Protein AF-A0A3D4GRP4-F1 (afdb_monomer_lite)

pLDDT: mean 86.53, std 13.07, range [34.31, 98.5]

Radius of gyration: 24.89 Å; chains: 1; bounding box: 61×33×70 Å

Foldseek 3Di:
DDFDADPQRAGQDADDDPDNVVVVVVVPPPDQQVVDPVSQVPFDWTADFAARDIDTHHGHDDDPDDDDDDDDDPLRVVPDLVLLLVLLLVPLCVQCVVPPDLVCLLPDRWDDPVSLVVSVVSCVVVVNDDDPVSSVVCVLVSRLSNSLNSLCNPPRDVSSVSSNLVSDPVNVVVVVCVVVVVVVVVSRVVCVVVVHRYDDDPVPDDD

Secondary structure (DSSP, 8-state):
----B-TTS-B-PPPPPSSHHHHHHHHHS---TTSSTTTTTTSPEEE-TTT--EEESSS----SS--PPP---HHHHHS-HHHHHHHHHHHHHHHTTT-SSHHHHHHH----HHHHHHHHHHHHHTT----HHHHHHTHHHHHHHHHHHHHHHHH-HHHHHHHHHHH-HHHHHHHTTHHHHHHHHHHHHHHHHTT-SSPPPTT----

Structure (mmCIF, N/CA/C/O backbone):
data_AF-A0A3D4GRP4-F1
#
_entry.id   AF-A0A3D4GRP4-F1
#
loop_
_atom_site.group_PDB
_atom_site.id
_atom_site.type_symbol
_atom_site.label_atom_id
_atom_site.label_alt_id
_atom_site.label_comp_id
_atom_site.label_asym_id
_atom_site.label_entity_id
_atom_site.label_seq_id
_atom_site.pdbx_PDB_ins_code
_atom_site.Cartn_x
_atom_site.Cartn_y
_atom_site.Cartn_z
_atom_site.occupancy
_atom_site.B_iso_or_equiv
_atom_site.auth_seq_id
_atom_site.auth_comp_id
_atom_site.auth_asym_id
_atom_site.auth_atom_id
_atom_site.pdbx_PDB_model_num
ATOM 1 N N . MET A 1 1 ? 39.021 -9.151 -14.295 1.00 66.69 1 MET A N 1
ATOM 2 C CA . MET A 1 1 ? 37.747 -8.884 -13.584 1.00 66.69 1 MET A CA 1
ATOM 3 C C . MET A 1 1 ? 36.592 -9.148 -14.536 1.00 66.69 1 MET A C 1
ATOM 5 O O . MET A 1 1 ? 36.661 -8.682 -15.667 1.00 66.69 1 MET A O 1
ATOM 9 N N . ALA A 1 2 ? 35.577 -9.905 -14.115 1.00 80.00 2 ALA A N 1
ATOM 10 C CA . ALA A 1 2 ? 34.388 -10.161 -14.931 1.00 80.00 2 ALA A CA 1
ATOM 11 C C . ALA A 1 2 ? 33.496 -8.909 -15.001 1.00 80.00 2 ALA A C 1
ATOM 13 O O . ALA A 1 2 ? 33.380 -8.180 -14.013 1.00 80.00 2 ALA A O 1
ATOM 14 N N . ARG A 1 3 ? 32.887 -8.663 -16.166 1.00 83.50 3 ARG A N 1
ATOM 15 C CA . ARG A 1 3 ? 31.944 -7.562 -16.403 1.00 83.50 3 ARG A CA 1
ATOM 16 C C . ARG A 1 3 ? 30.567 -8.118 -16.748 1.00 83.50 3 ARG A C 1
ATOM 18 O O . ARG A 1 3 ? 30.473 -9.129 -17.438 1.00 83.50 3 ARG A O 1
ATOM 25 N N . TYR A 1 4 ? 29.516 -7.448 -16.281 1.00 86.75 4 TYR A N 1
ATOM 26 C CA . TYR A 1 4 ? 28.131 -7.867 -16.508 1.00 86.75 4 TYR A CA 1
ATOM 27 C C . TYR A 1 4 ? 27.489 -7.085 -17.654 1.00 86.75 4 TYR A C 1
ATOM 29 O O . TYR A 1 4 ? 27.478 -5.847 -17.651 1.00 86.75 4 TYR A O 1
ATOM 37 N N . PHE A 1 5 ? 26.905 -7.822 -18.597 1.00 88.06 5 PHE A N 1
ATOM 38 C CA . PHE A 1 5 ? 26.256 -7.288 -19.790 1.00 88.06 5 PHE A CA 1
ATOM 39 C C . PHE A 1 5 ? 24.856 -7.877 -19.961 1.00 88.06 5 PHE A C 1
ATOM 41 O O . PHE A 1 5 ? 24.586 -9.009 -19.561 1.00 88.06 5 PHE A O 1
ATOM 48 N N . THR A 1 6 ? 23.955 -7.109 -20.571 1.00 88.69 6 THR A N 1
ATOM 49 C CA . THR A 1 6 ? 22.693 -7.667 -21.090 1.00 88.69 6 THR A CA 1
ATOM 50 C C . THR A 1 6 ? 22.934 -8.436 -22.394 1.00 88.69 6 THR A C 1
ATOM 52 O O . THR A 1 6 ? 23.985 -8.254 -23.007 1.00 88.69 6 THR A O 1
ATOM 55 N N . PRO A 1 7 ? 21.947 -9.198 -22.907 1.00 87.94 7 PRO A N 1
ATOM 56 C CA . PRO A 1 7 ? 22.077 -9.858 -24.201 1.00 87.94 7 PRO A CA 1
ATOM 57 C C . PRO A 1 7 ? 22.415 -8.929 -25.371 1.00 87.94 7 PRO A C 1
ATOM 59 O O . PRO A 1 7 ? 22.909 -9.431 -26.366 1.00 87.94 7 PRO A O 1
ATOM 62 N N . SER A 1 8 ? 22.152 -7.620 -25.303 1.00 87.38 8 SER A N 1
ATOM 63 C CA . SER A 1 8 ? 22.514 -6.650 -26.352 1.00 87.38 8 SER A CA 1
ATOM 64 C C . SER A 1 8 ? 23.919 -6.054 -26.175 1.00 87.38 8 SER A C 1
ATOM 66 O O . SER A 1 8 ? 24.138 -4.911 -26.567 1.00 87.38 8 SER A O 1
ATOM 68 N N . ASP A 1 9 ? 24.812 -6.754 -25.468 1.00 87.50 9 ASP A N 1
ATOM 69 C CA . ASP A 1 9 ? 26.176 -6.321 -25.116 1.00 87.50 9 ASP A CA 1
ATOM 70 C C . ASP A 1 9 ? 26.244 -4.971 -24.378 1.00 87.50 9 ASP A C 1
ATOM 72 O O . ASP A 1 9 ? 27.289 -4.335 -24.260 1.00 87.50 9 ASP A O 1
ATOM 76 N N . ARG A 1 10 ? 25.111 -4.535 -23.814 1.00 88.31 10 ARG A N 1
ATOM 77 C CA . ARG A 1 10 ? 25.025 -3.314 -23.011 1.00 88.31 10 ARG A CA 1
ATOM 78 C C . ARG A 1 10 ? 25.612 -3.558 -21.618 1.00 88.31 10 ARG A C 1
ATOM 80 O O . ARG A 1 10 ? 25.080 -4.429 -20.918 1.00 88.31 10 ARG A O 1
ATOM 87 N N . PRO A 1 11 ? 26.622 -2.786 -21.172 1.00 86.94 11 PRO A N 1
ATOM 88 C CA . PRO A 1 11 ? 27.172 -2.893 -19.825 1.00 86.94 11 PRO A CA 1
ATOM 89 C C . PRO A 1 11 ? 26.172 -2.360 -18.795 1.00 86.94 11 PRO A C 1
ATOM 91 O O . PRO A 1 11 ? 25.665 -1.242 -18.923 1.00 86.94 11 PRO A O 1
ATOM 94 N N . ILE A 1 12 ? 25.901 -3.161 -17.762 1.00 83.81 12 ILE A N 1
ATOM 95 C CA . ILE A 1 12 ? 24.962 -2.805 -16.677 1.00 83.81 12 ILE A CA 1
ATOM 96 C C . ILE A 1 12 ? 25.648 -2.603 -15.336 1.00 83.81 12 ILE A C 1
ATOM 98 O O . ILE A 1 12 ? 25.063 -2.055 -14.407 1.00 83.81 12 ILE A O 1
ATOM 102 N N . GLN A 1 13 ? 26.897 -3.035 -15.231 1.00 83.06 13 GLN A N 1
ATOM 103 C CA . GLN A 1 13 ? 27.683 -2.869 -14.027 1.00 83.06 13 GLN A CA 1
ATOM 104 C C . GLN A 1 13 ? 28.002 -1.390 -13.800 1.00 83.06 13 GLN A C 1
ATOM 106 O O . GLN A 1 13 ? 28.540 -0.718 -14.680 1.00 83.06 13 GLN A O 1
ATOM 111 N N . ARG A 1 14 ? 27.681 -0.889 -12.605 1.00 78.56 14 ARG A N 1
ATOM 112 C CA . ARG A 1 14 ? 28.091 0.452 -12.176 1.00 78.56 14 ARG A CA 1
ATOM 113 C C . ARG A 1 14 ? 29.611 0.495 -11.980 1.00 78.56 14 ARG A C 1
ATOM 115 O O . ARG A 1 14 ? 30.155 -0.518 -11.525 1.00 78.56 14 ARG A O 1
ATOM 122 N N . PRO A 1 15 ? 30.283 1.621 -12.286 1.00 78.19 15 PRO A N 1
ATOM 123 C CA . PRO A 1 15 ? 31.709 1.781 -12.016 1.00 78.19 15 PRO A CA 1
ATOM 124 C C . PRO A 1 15 ? 32.004 1.490 -10.545 1.00 78.19 15 PRO A C 1
ATOM 126 O 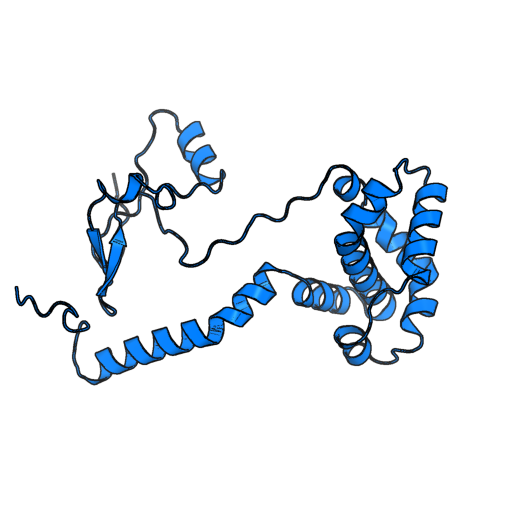O . PRO A 1 15 ? 31.279 1.960 -9.670 1.00 78.19 15 PRO A O 1
ATOM 129 N N . PHE A 1 16 ? 33.033 0.691 -10.273 1.00 78.31 16 PHE A N 1
ATOM 130 C CA . PHE A 1 16 ? 33.476 0.476 -8.900 1.00 78.31 16 PHE A CA 1
ATOM 131 C C . PHE A 1 16 ? 34.030 1.787 -8.340 1.00 78.31 16 PHE A C 1
ATOM 133 O O . PHE A 1 16 ? 34.849 2.430 -8.995 1.00 78.31 16 PHE A O 1
ATOM 140 N N . SER A 1 17 ? 33.594 2.170 -7.143 1.00 75.88 17 SER A N 1
ATOM 141 C CA . SER A 1 17 ? 34.265 3.203 -6.357 1.00 75.88 17 SER A CA 1
ATOM 142 C C . SER A 1 17 ? 35.483 2.601 -5.656 1.00 75.88 17 SER A C 1
ATOM 144 O O . SER A 1 17 ? 35.515 1.404 -5.359 1.00 75.88 17 SER A O 1
ATOM 146 N N . GLU A 1 18 ? 36.491 3.432 -5.386 1.00 78.75 18 GLU A N 1
ATOM 147 C CA . GLU A 1 18 ? 37.669 3.021 -4.608 1.00 78.75 18 GLU A CA 1
ATOM 148 C C . GLU A 1 18 ? 37.271 2.585 -3.194 1.00 78.75 18 GLU A C 1
ATOM 150 O O . GLU A 1 18 ? 37.770 1.590 -2.667 1.00 78.75 18 GLU A O 1
ATOM 155 N N . ASP A 1 19 ? 36.293 3.281 -2.615 1.00 86.81 19 ASP A N 1
ATOM 156 C CA . ASP A 1 19 ? 35.664 2.891 -1.366 1.00 86.81 19 ASP A CA 1
ATOM 157 C C . ASP A 1 19 ? 34.494 1.924 -1.612 1.00 86.81 19 ASP A C 1
ATOM 159 O O . ASP A 1 19 ? 33.471 2.278 -2.199 1.00 86.81 19 ASP A O 1
ATOM 163 N N . LYS A 1 20 ? 34.607 0.698 -1.099 1.00 83.62 20 LYS A N 1
ATOM 164 C CA . LYS A 1 20 ? 33.544 -0.314 -1.198 1.00 83.62 20 LYS A CA 1
ATOM 165 C C . LYS A 1 20 ? 32.257 0.115 -0.490 1.00 83.62 20 LYS A C 1
ATOM 167 O O . LYS A 1 20 ? 31.178 -0.299 -0.916 1.00 83.62 20 LYS A O 1
ATOM 172 N N . SER A 1 21 ? 32.355 0.907 0.580 1.00 84.56 21 SER A N 1
ATOM 173 C CA . SER A 1 21 ? 31.188 1.291 1.380 1.00 84.56 21 SER A CA 1
ATOM 174 C C . SER A 1 21 ? 30.257 2.227 0.605 1.00 84.56 21 SER A C 1
ATOM 176 O O . SER A 1 21 ? 29.041 2.018 0.591 1.00 84.56 21 SER A O 1
ATOM 178 N N . SER A 1 22 ? 30.822 3.175 -0.147 1.00 82.62 22 SER A N 1
ATOM 179 C CA . SER A 1 22 ? 30.075 4.053 -1.050 1.00 82.62 22 SER A CA 1
ATOM 180 C C . SER A 1 22 ? 29.406 3.285 -2.193 1.00 82.62 22 SER A C 1
ATOM 182 O O . SER A 1 22 ? 28.244 3.557 -2.491 1.00 82.62 22 SER A O 1
ATOM 184 N N . TYR A 1 23 ? 30.057 2.260 -2.764 1.00 80.88 23 TYR A N 1
ATOM 185 C CA . TYR A 1 23 ? 29.449 1.415 -3.807 1.00 80.88 23 TYR A CA 1
ATOM 186 C C . TYR A 1 23 ? 28.182 0.702 -3.318 1.00 80.88 23 TYR A C 1
ATOM 188 O O . TYR A 1 23 ? 27.181 0.613 -4.037 1.00 80.88 23 TYR A O 1
ATOM 196 N N . VAL A 1 24 ? 28.239 0.169 -2.092 1.00 82.62 24 VAL A N 1
ATOM 197 C CA . VAL A 1 24 ? 27.113 -0.528 -1.458 1.00 82.62 24 VAL A CA 1
ATOM 198 C C . VAL A 1 24 ? 26.028 0.470 -1.067 1.00 82.62 24 VAL A C 1
ATOM 200 O O . VAL A 1 24 ? 24.864 0.243 -1.374 1.00 82.62 24 VAL A O 1
ATOM 203 N N . THR A 1 25 ? 26.392 1.604 -0.469 1.00 82.44 25 THR A N 1
ATOM 204 C CA . THR A 1 25 ? 25.431 2.639 -0.053 1.00 82.44 25 THR A CA 1
ATOM 205 C C . THR A 1 25 ? 24.647 3.185 -1.244 1.00 82.44 25 THR A C 1
ATOM 207 O O . THR A 1 25 ? 23.420 3.222 -1.201 1.00 82.44 25 THR A O 1
ATOM 210 N N . ALA A 1 26 ? 25.327 3.480 -2.354 1.00 76.94 26 ALA A N 1
ATOM 211 C CA . ALA A 1 26 ? 24.685 3.904 -3.596 1.00 76.94 26 ALA A CA 1
ATOM 212 C C . ALA A 1 26 ? 23.793 2.814 -4.220 1.00 76.94 26 ALA A C 1
ATOM 214 O O . ALA A 1 26 ? 23.032 3.072 -5.141 1.00 76.94 26 ALA A O 1
ATOM 215 N N . ALA A 1 27 ? 23.905 1.541 -3.817 1.00 75.06 27 ALA A N 1
ATOM 216 C CA . ALA A 1 27 ? 22.954 0.499 -4.230 1.00 75.06 27 ALA A CA 1
ATOM 217 C C . ALA A 1 27 ? 21.594 0.623 -3.527 1.00 75.06 27 ALA A C 1
ATOM 219 O O . ALA A 1 27 ? 20.607 0.084 -4.021 1.00 75.06 27 ALA A O 1
ATOM 220 N N . HIS A 1 28 ? 21.560 1.290 -2.372 1.00 75.69 28 HIS A N 1
ATOM 221 C CA . HIS A 1 28 ? 20.420 1.316 -1.460 1.00 75.69 28 HIS A CA 1
ATOM 222 C C . HIS A 1 28 ? 19.737 2.683 -1.359 1.00 75.69 28 HIS A C 1
ATOM 224 O O . HIS A 1 28 ? 18.674 2.771 -0.751 1.00 75.69 28 HIS A O 1
ATOM 230 N N . ASP A 1 29 ? 20.305 3.734 -1.949 1.00 74.38 29 ASP A N 1
ATOM 231 C CA . ASP A 1 29 ? 19.729 5.085 -1.934 1.00 74.38 29 ASP A CA 1
ATOM 232 C C . ASP A 1 29 ? 18.508 5.247 -2.862 1.00 74.38 29 ASP A C 1
ATOM 234 O O . ASP A 1 29 ? 17.793 6.244 -2.774 1.00 74.38 29 ASP A O 1
ATOM 238 N N . GLY A 1 30 ? 18.240 4.257 -3.724 1.00 71.81 30 GLY A N 1
ATOM 239 C CA . GLY A 1 30 ? 17.121 4.269 -4.668 1.00 71.81 30 GLY A CA 1
ATOM 240 C C . GLY A 1 30 ? 17.274 5.297 -5.791 1.00 71.81 30 GLY A C 1
ATOM 241 O O . GLY A 1 30 ? 16.321 5.528 -6.537 1.00 71.81 30 GLY A O 1
ATOM 242 N N . TYR A 1 31 ? 18.450 5.913 -5.919 1.00 77.88 31 TYR A N 1
ATOM 243 C CA . TYR A 1 31 ? 18.734 6.886 -6.958 1.00 77.88 31 TYR A CA 1
ATOM 244 C C . TYR A 1 31 ? 19.073 6.167 -8.267 1.00 77.88 31 TYR A C 1
ATOM 246 O O . TYR A 1 31 ? 19.984 5.340 -8.351 1.00 77.88 31 TYR A O 1
ATOM 254 N N . ASP A 1 32 ? 18.319 6.493 -9.314 1.00 77.00 32 ASP A N 1
ATOM 255 C CA . ASP A 1 32 ? 18.605 6.039 -10.666 1.00 77.00 32 ASP A CA 1
ATOM 256 C C . ASP A 1 32 ? 19.288 7.176 -11.441 1.00 77.00 32 ASP A C 1
ATOM 258 O O . ASP A 1 32 ? 18.620 8.141 -11.818 1.00 77.00 32 ASP A O 1
ATOM 262 N N . PRO A 1 33 ? 20.592 7.062 -11.754 1.00 72.00 33 PRO A N 1
ATOM 263 C CA . PRO A 1 33 ? 21.326 8.099 -12.473 1.00 72.00 33 PRO A CA 1
ATOM 264 C C . PRO A 1 33 ? 20.828 8.308 -13.908 1.00 72.00 33 PRO A C 1
ATOM 266 O O . PRO A 1 33 ? 21.344 9.179 -14.605 1.00 72.00 33 PRO A O 1
ATOM 269 N N . ASN A 1 34 ? 19.906 7.485 -14.415 1.00 71.69 34 ASN A N 1
ATOM 270 C CA . ASN A 1 34 ? 19.243 7.699 -15.703 1.00 71.69 34 ASN A CA 1
ATOM 271 C C . ASN A 1 34 ? 17.972 8.561 -15.599 1.00 71.69 34 ASN A C 1
ATOM 273 O O . ASN A 1 34 ? 17.424 8.919 -16.638 1.00 71.69 34 ASN A O 1
ATOM 277 N N . GLN A 1 35 ? 17.498 8.893 -14.393 1.00 73.44 35 GLN A N 1
ATOM 278 C CA . GLN A 1 35 ? 16.362 9.808 -14.192 1.00 73.44 35 GLN A CA 1
ATOM 279 C C . GLN A 1 35 ? 16.771 11.286 -14.318 1.00 73.44 35 GLN A C 1
ATOM 281 O O . GLN A 1 35 ? 15.911 12.138 -14.531 1.00 73.44 35 GLN A O 1
ATOM 286 N N . ASP A 1 36 ? 18.064 11.598 -14.209 1.00 74.31 36 ASP A N 1
ATOM 287 C CA . ASP A 1 36 ? 18.555 12.974 -14.276 1.00 74.31 36 ASP A CA 1
ATOM 288 C C . ASP A 1 36 ? 18.463 13.538 -15.708 1.00 74.31 36 ASP A C 1
ATOM 290 O O . ASP A 1 36 ? 19.026 12.933 -16.630 1.00 74.31 36 ASP A O 1
ATOM 294 N N . PRO A 1 37 ? 17.819 14.709 -15.912 1.00 64.44 37 PRO A N 1
ATOM 295 C CA . PRO A 1 37 ? 17.543 15.266 -17.241 1.00 64.44 37 PRO A CA 1
ATOM 296 C C . PRO A 1 37 ? 18.777 15.389 -18.146 1.00 64.44 37 PRO A C 1
ATOM 298 O O . PRO A 1 37 ? 18.717 15.044 -19.327 1.00 64.44 37 PRO A O 1
ATOM 301 N N . ASP A 1 38 ? 19.914 15.807 -17.585 1.00 68.81 38 ASP A N 1
ATOM 302 C CA . ASP A 1 38 ? 21.146 16.060 -18.344 1.00 68.81 38 ASP A CA 1
ATOM 303 C C . ASP A 1 38 ? 22.033 14.813 -18.498 1.00 68.81 38 ASP A C 1
ATOM 305 O O . ASP A 1 38 ? 22.891 14.743 -19.385 1.00 68.81 38 ASP A O 1
ATOM 309 N N . SER A 1 39 ? 21.792 13.783 -17.682 1.00 68.38 39 SER A N 1
ATOM 310 C CA . SER A 1 39 ? 22.627 12.579 -17.580 1.00 68.38 39 SER A CA 1
ATOM 311 C C . SER A 1 39 ? 22.504 11.651 -18.794 1.00 68.38 39 SER A C 1
ATOM 313 O O . SER A 1 39 ? 23.421 10.891 -19.104 1.00 68.38 39 SER A O 1
ATOM 315 N N . LEU A 1 40 ? 21.392 11.719 -19.532 1.00 68.62 40 LEU A N 1
ATOM 316 C CA . LEU A 1 40 ? 21.142 10.850 -20.689 1.00 68.62 40 LEU A CA 1
ATOM 317 C C . LEU A 1 40 ? 21.881 11.285 -21.961 1.00 68.62 40 LEU A C 1
ATOM 319 O O . LEU A 1 40 ? 22.099 10.459 -22.848 1.00 68.62 40 LEU A O 1
ATOM 323 N N . SER A 1 41 ? 22.260 12.562 -22.061 1.00 68.75 41 SER A N 1
ATOM 324 C CA . SER A 1 41 ? 22.863 13.147 -23.268 1.00 68.75 41 SER A CA 1
ATOM 325 C C . SER A 1 41 ? 24.279 12.630 -23.549 1.00 68.75 41 SER A C 1
ATOM 327 O O . SER A 1 41 ? 24.664 12.485 -24.706 1.00 68.75 41 SER A O 1
ATOM 329 N N . GLN A 1 42 ? 25.033 12.292 -22.498 1.00 75.00 42 GLN A N 1
ATOM 330 C CA . GLN A 1 42 ? 26.418 11.816 -22.599 1.00 75.00 42 GLN A CA 1
ATOM 331 C C . GLN A 1 42 ? 26.550 10.290 -22.523 1.00 75.00 42 GLN A C 1
ATOM 333 O O . GLN A 1 42 ? 27.659 9.753 -22.566 1.00 75.00 42 GLN A O 1
ATOM 338 N N . LYS A 1 43 ? 25.432 9.565 -22.394 1.00 77.12 43 LYS A N 1
ATOM 339 C CA . LYS A 1 43 ? 25.457 8.111 -22.221 1.00 77.12 43 LYS A CA 1
ATOM 340 C C . LYS A 1 43 ? 25.424 7.371 -23.556 1.00 77.12 43 LYS A C 1
ATOM 342 O O . LYS A 1 43 ? 24.676 7.748 -24.459 1.00 77.12 43 LYS A O 1
ATOM 347 N N . PRO A 1 44 ? 26.168 6.257 -23.673 1.00 83.50 44 PRO A N 1
ATOM 348 C CA . PRO A 1 44 ? 26.104 5.411 -24.854 1.00 83.50 44 PRO A CA 1
ATOM 349 C C . PRO A 1 44 ? 24.703 4.804 -25.002 1.00 83.50 44 PRO A C 1
ATOM 351 O O . PRO A 1 44 ? 24.141 4.249 -24.052 1.00 83.50 44 PRO A O 1
ATOM 354 N N . VAL A 1 45 ? 24.151 4.904 -26.210 1.00 86.62 45 VAL A N 1
ATOM 355 C CA . VAL A 1 45 ? 22.836 4.366 -26.569 1.00 86.62 45 VAL A CA 1
ATOM 356 C C . VAL A 1 45 ? 22.985 2.932 -27.072 1.00 86.62 45 VAL A C 1
ATOM 358 O O . VAL A 1 45 ? 23.841 2.639 -27.901 1.00 86.62 45 VAL A O 1
ATOM 361 N N . TYR A 1 46 ? 22.118 2.049 -26.587 1.00 88.94 46 TYR A N 1
ATOM 362 C CA . TYR A 1 46 ? 21.993 0.658 -27.013 1.00 88.94 46 TYR A CA 1
ATOM 363 C C . TYR A 1 46 ? 20.532 0.361 -27.360 1.00 88.94 46 TYR A C 1
ATOM 365 O O . TYR A 1 46 ? 19.626 1.117 -27.001 1.00 88.94 46 TYR A O 1
ATOM 373 N N . PHE A 1 47 ? 20.293 -0.775 -28.008 1.00 89.12 47 PHE A N 1
ATOM 374 C CA . PHE A 1 47 ? 18.952 -1.225 -28.369 1.00 89.12 47 PHE A CA 1
ATOM 375 C C . PHE A 1 47 ? 18.723 -2.661 -27.915 1.00 89.12 47 PHE A C 1
ATOM 377 O O . PHE A 1 47 ? 19.622 -3.503 -27.979 1.00 89.12 47 PHE A O 1
ATOM 384 N N . THR A 1 48 ? 17.519 -2.957 -27.424 1.00 87.88 48 THR A N 1
ATOM 385 C CA . THR A 1 48 ? 17.168 -4.337 -27.068 1.00 87.88 48 THR A CA 1
ATOM 386 C C . THR A 1 48 ? 17.098 -5.209 -28.321 1.00 87.88 48 THR A C 1
ATOM 388 O O . THR A 1 48 ? 16.621 -4.772 -29.362 1.00 87.88 48 THR A O 1
ATOM 391 N N . LYS A 1 49 ? 17.541 -6.468 -28.225 1.00 85.88 49 LYS A N 1
ATOM 392 C CA . LYS A 1 49 ? 17.684 -7.342 -29.403 1.00 85.88 49 LYS A CA 1
ATOM 393 C C . LYS A 1 49 ? 16.386 -7.545 -30.191 1.00 85.88 49 LYS A C 1
ATOM 395 O O . LYS A 1 49 ? 16.424 -7.511 -31.407 1.00 85.88 49 LYS A O 1
ATOM 400 N N . VAL A 1 50 ? 15.261 -7.739 -29.501 1.00 84.44 50 VAL A N 1
ATOM 401 C CA . VAL A 1 50 ? 14.000 -8.128 -30.155 1.00 84.44 50 VAL A CA 1
ATOM 402 C C . VAL A 1 50 ? 13.135 -6.918 -30.501 1.00 84.44 50 VAL A C 1
ATOM 404 O O . VAL A 1 50 ? 12.826 -6.677 -31.658 1.00 84.44 50 VAL A O 1
ATOM 407 N N . LEU A 1 51 ? 12.757 -6.127 -29.496 1.00 84.00 51 LEU A N 1
ATOM 408 C CA . LEU A 1 51 ? 11.848 -4.991 -29.686 1.00 84.00 51 LEU A CA 1
ATOM 409 C C . LEU A 1 51 ? 12.562 -3.697 -30.102 1.00 84.00 51 LEU A C 1
ATOM 411 O O . LEU A 1 51 ? 11.906 -2.670 -30.227 1.00 84.00 51 LEU A O 1
ATOM 415 N N . HIS A 1 52 ? 13.890 -3.719 -30.243 1.00 85.81 52 HIS A N 1
ATOM 416 C CA . HIS A 1 52 ? 14.693 -2.552 -30.610 1.00 85.81 52 HIS A CA 1
ATOM 417 C C . HIS A 1 52 ? 14.407 -1.307 -29.749 1.00 85.81 52 HIS A C 1
ATOM 419 O O . HIS A 1 52 ? 14.444 -0.171 -30.212 1.00 85.81 52 HIS A O 1
ATOM 425 N N . ARG A 1 53 ? 14.112 -1.504 -28.455 1.00 85.50 53 ARG A N 1
ATOM 426 C CA . ARG A 1 53 ? 13.855 -0.387 -27.533 1.00 85.50 53 ARG A CA 1
ATOM 427 C C . ARG A 1 53 ? 15.170 0.322 -27.245 1.00 85.50 53 ARG A C 1
ATOM 429 O O . ARG A 1 53 ? 16.124 -0.340 -26.829 1.00 85.50 53 ARG A O 1
ATOM 436 N N . LYS A 1 54 ? 15.190 1.647 -27.393 1.00 85.12 54 LYS A N 1
ATOM 437 C CA . LYS A 1 54 ? 16.313 2.492 -26.978 1.00 85.12 54 LYS A CA 1
ATOM 438 C C . LYS A 1 54 ? 16.539 2.352 -25.472 1.00 85.12 54 LYS A C 1
ATOM 440 O O . LYS A 1 54 ? 15.610 2.513 -24.684 1.00 85.12 54 LYS A O 1
ATOM 445 N N . VAL A 1 55 ? 17.769 2.055 -25.079 1.00 84.88 55 VAL A N 1
ATOM 446 C CA . VAL A 1 55 ? 18.208 1.937 -23.684 1.00 84.88 55 VAL A CA 1
ATOM 447 C C . VAL A 1 55 ? 19.592 2.563 -23.528 1.00 84.88 55 VAL A C 1
ATOM 449 O O . VAL A 1 55 ? 20.344 2.676 -24.492 1.00 84.88 55 VAL A O 1
ATOM 452 N N . TYR A 1 56 ? 19.948 2.959 -22.311 1.00 82.00 56 TYR A N 1
ATOM 453 C CA . TYR A 1 56 ? 21.214 3.639 -22.034 1.00 82.00 56 TYR A CA 1
ATOM 454 C C . TYR A 1 56 ? 22.189 2.700 -21.314 1.00 82.00 56 TYR A C 1
ATOM 456 O O . TYR A 1 56 ? 21.799 1.886 -20.466 1.00 82.00 56 TYR A O 1
ATOM 464 N N . GLY A 1 57 ? 23.463 2.746 -21.703 1.00 77.81 57 GLY A N 1
ATOM 465 C CA . GLY A 1 57 ? 24.543 2.067 -20.988 1.00 77.81 57 GLY A CA 1
ATOM 466 C C . GLY A 1 57 ? 24.989 2.863 -19.766 1.00 77.81 57 GLY A C 1
ATOM 467 O O . GLY A 1 57 ? 24.746 4.063 -19.695 1.00 77.81 57 GLY A O 1
ATOM 468 N N . SER A 1 58 ? 25.678 2.191 -18.839 1.00 70.31 58 SER A N 1
ATOM 469 C CA . SER A 1 58 ? 26.256 2.794 -17.625 1.00 70.31 58 SER A CA 1
ATOM 470 C C . SER A 1 58 ? 25.205 3.405 -16.678 1.00 70.31 58 SER A C 1
ATOM 472 O O . SER A 1 58 ? 24.724 4.520 -16.865 1.00 70.31 58 SER A O 1
ATOM 474 N N . GLY A 1 59 ? 24.853 2.668 -15.618 1.00 70.62 59 GLY A N 1
ATOM 475 C CA . GLY A 1 59 ? 23.865 3.113 -14.620 1.00 70.62 59 GLY A CA 1
ATOM 476 C C . GLY A 1 59 ? 22.941 2.021 -14.074 1.00 70.62 59 GLY A C 1
ATOM 477 O O . GLY A 1 59 ? 22.110 2.313 -13.230 1.00 70.62 59 GLY A O 1
ATOM 478 N N . GLY A 1 60 ? 23.087 0.768 -14.519 1.00 79.25 60 GLY A N 1
ATOM 479 C CA . GLY A 1 60 ? 22.239 -0.344 -14.075 1.00 79.25 60 GLY A CA 1
ATOM 480 C C . GLY A 1 60 ? 21.054 -0.636 -15.001 1.00 79.25 60 GLY A C 1
ATOM 481 O O . GLY A 1 60 ? 21.102 -0.392 -16.216 1.00 79.25 60 GLY A O 1
ATOM 482 N N . ILE A 1 61 ? 20.012 -1.240 -14.424 1.00 79.50 61 ILE A N 1
ATOM 483 C CA . ILE A 1 61 ? 18.707 -1.440 -15.063 1.00 79.50 61 ILE A CA 1
ATOM 484 C C . ILE A 1 61 ? 17.748 -0.407 -14.478 1.00 79.50 61 ILE A C 1
ATOM 486 O O . ILE A 1 61 ? 17.321 -0.547 -13.336 1.00 79.50 61 ILE A O 1
ATOM 490 N N . SER A 1 62 ? 17.403 0.605 -15.266 1.00 80.56 62 SER A N 1
ATOM 491 C CA . SER A 1 62 ? 16.363 1.561 -14.893 1.00 80.56 62 SER A CA 1
ATOM 492 C C . SER A 1 62 ? 14.982 0.932 -15.025 1.00 80.56 62 SER A C 1
ATOM 494 O O . SER A 1 62 ? 14.714 0.291 -16.049 1.00 80.56 62 SER A O 1
ATOM 496 N N . PRO A 1 63 ? 14.095 1.098 -14.033 1.00 81.50 63 PRO A N 1
ATOM 497 C CA . PRO A 1 63 ? 12.726 0.628 -14.144 1.00 81.50 63 PRO A CA 1
ATOM 498 C C . PRO A 1 63 ? 11.938 1.477 -15.152 1.00 81.50 63 PRO A C 1
ATOM 500 O O . PRO A 1 63 ? 12.076 2.696 -15.213 1.00 81.50 63 PRO A O 1
ATOM 503 N N . ASP A 1 64 ? 11.056 0.827 -15.916 1.00 82.12 64 ASP A N 1
ATOM 504 C CA . ASP A 1 64 ? 10.156 1.501 -16.868 1.00 82.12 64 ASP A CA 1
ATOM 505 C C . ASP A 1 64 ? 9.044 2.310 -16.154 1.00 82.12 64 ASP A C 1
ATOM 507 O O . ASP A 1 64 ? 8.367 3.127 -16.781 1.00 82.12 64 ASP A O 1
ATOM 511 N N . VAL A 1 65 ? 8.812 2.045 -14.862 1.00 85.38 65 VAL A N 1
ATOM 512 C CA . VAL A 1 65 ? 7.844 2.727 -13.992 1.00 85.38 65 VAL A CA 1
ATOM 513 C C . VAL A 1 65 ? 8.473 2.881 -12.612 1.00 85.38 65 VAL A C 1
ATOM 515 O O . VAL A 1 65 ? 8.877 1.890 -12.007 1.00 85.38 65 VAL A O 1
ATOM 518 N N . THR A 1 66 ? 8.537 4.108 -12.105 1.00 84.00 66 THR A N 1
ATOM 519 C CA . THR A 1 66 ? 8.972 4.400 -10.736 1.00 84.00 66 THR A CA 1
ATOM 520 C C . THR A 1 66 ? 7.764 4.670 -9.849 1.00 84.00 66 THR A C 1
ATOM 522 O O . THR A 1 66 ? 6.794 5.315 -10.254 1.00 84.00 66 THR A O 1
ATOM 525 N N . LEU A 1 67 ? 7.815 4.159 -8.621 1.00 81.94 67 LEU A N 1
ATOM 526 C CA . LEU A 1 67 ? 6.850 4.478 -7.578 1.00 81.94 67 LEU A CA 1
ATOM 527 C C . LEU A 1 67 ? 7.530 5.356 -6.539 1.00 81.94 67 LEU A C 1
ATOM 529 O O . LEU A 1 67 ? 8.715 5.201 -6.248 1.00 81.94 67 LEU A O 1
ATOM 533 N N . LYS A 1 68 ? 6.771 6.298 -5.981 1.00 79.75 68 LYS A N 1
ATOM 534 C CA . LYS A 1 68 ? 7.252 7.064 -4.839 1.00 79.75 68 LYS A CA 1
ATOM 535 C C . LYS A 1 68 ? 7.324 6.122 -3.643 1.00 79.75 68 LYS A C 1
ATOM 537 O O . LYS A 1 68 ? 6.340 5.450 -3.349 1.00 79.75 68 LYS A O 1
ATOM 542 N N . VAL A 1 69 ? 8.465 6.124 -2.960 1.00 73.38 69 VAL A N 1
ATOM 543 C CA . VAL A 1 69 ? 8.645 5.374 -1.717 1.00 73.38 69 VAL A CA 1
ATOM 544 C C . VAL A 1 69 ? 7.573 5.804 -0.717 1.00 73.38 69 VAL A C 1
ATOM 546 O O . VAL A 1 69 ? 7.431 6.998 -0.424 1.00 73.38 69 VAL A O 1
ATOM 549 N N . ASP A 1 70 ? 6.816 4.831 -0.214 1.00 75.56 70 ASP A N 1
ATOM 550 C CA . ASP A 1 70 ? 5.894 5.066 0.888 1.00 75.56 70 ASP A CA 1
ATOM 551 C C . ASP A 1 70 ? 6.714 5.377 2.145 1.00 75.56 70 ASP A C 1
ATOM 553 O O . ASP A 1 70 ? 7.618 4.630 2.528 1.00 75.56 70 ASP A O 1
ATOM 557 N N . SER A 1 71 ? 6.453 6.529 2.753 1.00 84.00 71 SER A N 1
ATOM 558 C CA . SER A 1 71 ? 7.176 6.971 3.940 1.00 84.00 71 SER A CA 1
ATOM 559 C C . SER A 1 71 ? 6.185 7.421 4.991 1.00 84.00 71 SER A C 1
ATOM 561 O O . SER A 1 71 ? 5.406 8.350 4.794 1.00 84.00 71 SER A O 1
ATOM 563 N N . LEU A 1 72 ? 6.256 6.755 6.138 1.00 90.06 72 LEU A N 1
ATOM 564 C CA . LEU A 1 72 ? 5.447 7.107 7.290 1.00 90.06 72 LEU A CA 1
ATOM 565 C C . LEU A 1 72 ? 5.933 8.425 7.877 1.00 90.06 72 LEU A C 1
ATOM 567 O O . LEU A 1 72 ? 7.136 8.597 8.088 1.00 90.06 72 LEU A O 1
ATOM 571 N N . ASN A 1 73 ? 5.020 9.326 8.218 1.00 90.88 73 ASN A N 1
ATOM 572 C CA . ASN A 1 73 ? 5.343 10.523 8.989 1.00 90.88 73 ASN A CA 1
ATOM 573 C C . ASN A 1 73 ? 5.619 10.187 10.473 1.00 90.88 73 ASN A C 1
ATOM 575 O O . ASN A 1 73 ? 5.442 9.058 10.934 1.00 90.88 73 ASN A O 1
ATOM 579 N N . THR A 1 74 ? 6.091 11.169 11.250 1.00 92.31 74 THR A N 1
ATOM 580 C CA . THR A 1 74 ? 6.457 10.964 12.667 1.00 92.31 74 THR A CA 1
ATOM 581 C C . THR A 1 74 ? 5.306 10.424 13.512 1.00 92.31 74 THR A C 1
ATOM 583 O O . THR A 1 74 ? 5.537 9.582 14.378 1.00 92.31 74 THR A O 1
ATOM 586 N N . PHE A 1 75 ? 4.079 10.878 13.258 1.00 94.44 75 PHE A N 1
ATOM 587 C CA . PHE A 1 75 ? 2.899 10.398 13.967 1.00 94.44 75 PHE A CA 1
ATOM 588 C C . PHE A 1 75 ? 2.567 8.951 13.580 1.00 94.44 75 PHE A C 1
ATOM 590 O O . PHE A 1 75 ? 2.433 8.102 14.458 1.00 94.44 75 PHE A O 1
ATOM 597 N N . GLU A 1 76 ? 2.529 8.637 12.286 1.00 94.62 76 GLU A N 1
ATOM 598 C CA . GLU A 1 76 ? 2.255 7.287 11.775 1.00 94.62 76 GLU A CA 1
ATOM 599 C C . GLU A 1 76 ? 3.255 6.251 12.292 1.00 94.62 76 GLU A C 1
ATOM 601 O O . GLU A 1 76 ? 2.857 5.156 12.681 1.00 94.62 76 GLU A O 1
ATOM 606 N N . ARG A 1 77 ? 4.543 6.606 12.398 1.00 94.12 77 ARG A N 1
ATOM 607 C CA . ARG A 1 77 ? 5.571 5.719 12.974 1.00 94.12 77 ARG A CA 1
ATOM 608 C C . ARG A 1 77 ? 5.309 5.344 14.434 1.00 94.12 77 ARG A C 1
ATOM 610 O O . ARG A 1 77 ? 5.761 4.292 14.880 1.00 94.12 77 ARG A O 1
ATOM 617 N N . ARG A 1 78 ? 4.588 6.183 15.185 1.00 95.19 78 ARG A N 1
ATOM 618 C CA . ARG A 1 78 ? 4.201 5.902 16.580 1.00 95.19 78 ARG A CA 1
ATOM 619 C C . ARG A 1 78 ? 2.979 4.983 16.671 1.00 95.19 78 ARG A C 1
ATOM 621 O O . ARG A 1 78 ? 2.746 4.393 17.726 1.00 95.19 78 ARG A O 1
ATOM 628 N N . LEU A 1 79 ? 2.215 4.820 15.588 1.00 95.69 79 LEU A N 1
ATOM 629 C CA . LEU A 1 79 ? 1.054 3.932 15.528 1.00 95.69 79 LEU A CA 1
ATOM 630 C C . LEU A 1 79 ? 1.494 2.475 15.335 1.00 95.69 79 LEU A C 1
ATOM 632 O O . LEU A 1 79 ? 1.468 1.919 14.240 1.00 95.69 79 LEU A O 1
ATOM 636 N N . SER A 1 80 ? 1.918 1.839 16.427 1.00 94.50 80 SER A N 1
ATOM 637 C CA . SER A 1 80 ? 2.366 0.444 16.387 1.00 94.50 80 SER A CA 1
ATOM 638 C C . SER A 1 80 ? 1.241 -0.528 15.998 1.00 94.50 80 SER A C 1
ATOM 640 O O . SER A 1 80 ? 0.082 -0.357 16.380 1.00 94.50 80 SER A O 1
ATOM 642 N N . LYS A 1 81 ? 1.602 -1.634 15.331 1.00 94.88 81 LYS A N 1
ATOM 643 C CA . LYS A 1 81 ? 0.674 -2.740 15.008 1.00 94.88 81 LYS A CA 1
ATOM 644 C C . LYS A 1 81 ? -0.061 -3.278 16.243 1.00 94.88 81 LYS A C 1
ATOM 646 O O . LYS A 1 81 ? -1.217 -3.676 16.153 1.00 94.88 81 LYS A O 1
ATOM 651 N N . ARG A 1 82 ? 0.581 -3.233 17.416 1.00 96.88 82 ARG A N 1
ATOM 652 C CA . ARG A 1 82 ? -0.022 -3.632 18.693 1.00 96.88 82 ARG A CA 1
ATOM 653 C C . ARG A 1 82 ? -1.244 -2.779 19.049 1.00 96.88 82 ARG A C 1
ATOM 655 O O . ARG A 1 82 ? -2.240 -3.335 19.497 1.00 96.88 82 ARG A O 1
ATOM 662 N N . LEU A 1 83 ? -1.198 -1.463 18.820 1.00 97.94 83 LEU A N 1
ATOM 663 C CA . LEU A 1 83 ? -2.332 -0.571 19.097 1.00 97.94 83 LEU A CA 1
ATOM 664 C C . LEU A 1 83 ? -3.550 -0.950 18.251 1.00 97.94 83 LEU A C 1
ATOM 666 O O . LEU A 1 83 ? -4.655 -1.045 18.784 1.00 97.94 83 LEU A O 1
ATOM 670 N N . PHE A 1 84 ? -3.339 -1.220 16.961 1.00 98.12 84 PHE A N 1
ATOM 671 C CA . PHE A 1 84 ? -4.401 -1.661 16.057 1.00 98.12 84 PHE A CA 1
ATOM 672 C C . PHE A 1 84 ? -4.943 -3.039 16.426 1.00 98.12 84 PHE A C 1
ATOM 674 O O . PHE A 1 84 ? -6.156 -3.225 16.437 1.00 98.12 84 PHE A O 1
ATOM 681 N N . PHE A 1 85 ? -4.070 -3.989 16.769 1.00 98.00 85 PHE A N 1
ATOM 682 C CA . PHE A 1 85 ? -4.482 -5.328 17.183 1.00 98.00 85 PHE A CA 1
ATOM 683 C C . PHE A 1 85 ? -5.315 -5.309 18.472 1.00 98.00 85 PHE A C 1
ATOM 685 O O . PHE A 1 85 ? -6.371 -5.937 18.529 1.00 98.00 85 PHE A O 1
ATOM 692 N N . GLU A 1 86 ? -4.885 -4.564 19.495 1.00 98.25 86 GLU A N 1
ATOM 693 C CA . GLU A 1 86 ? -5.632 -4.414 20.752 1.00 98.25 86 GLU A CA 1
ATOM 694 C C . GLU A 1 86 ? -7.003 -3.762 20.512 1.00 98.25 86 GLU A C 1
ATOM 696 O O . GLU A 1 86 ? -8.018 -4.269 20.994 1.00 98.25 86 GLU A O 1
ATOM 701 N N . PHE A 1 87 ? -7.061 -2.692 19.711 1.00 98.38 87 PHE A N 1
ATOM 702 C CA . PHE A 1 87 ? -8.328 -2.055 19.344 1.00 98.38 87 PHE A CA 1
ATOM 703 C C . PHE A 1 87 ? -9.242 -3.003 18.554 1.00 98.38 87 PHE A C 1
ATOM 705 O O . PHE A 1 87 ? -10.430 -3.134 18.852 1.00 98.38 87 PHE A O 1
ATOM 712 N N . ALA A 1 88 ? -8.685 -3.717 17.574 1.00 98.12 88 ALA A N 1
ATOM 713 C CA . ALA A 1 88 ? -9.416 -4.700 16.788 1.00 98.12 88 ALA A CA 1
ATOM 714 C C . ALA A 1 88 ? -9.965 -5.837 17.648 1.00 98.12 88 ALA A C 1
ATOM 716 O O . ALA A 1 88 ? -11.113 -6.230 17.468 1.00 98.12 88 ALA A O 1
ATOM 717 N N . SER A 1 89 ? -9.194 -6.314 18.623 1.00 98.00 89 SER A N 1
ATOM 718 C CA . SER A 1 89 ? -9.625 -7.382 19.531 1.00 98.00 89 SER A CA 1
ATOM 719 C C . SER A 1 89 ? -10.873 -6.994 20.330 1.00 98.00 89 SER A C 1
ATOM 721 O O . SER A 1 89 ? -11.713 -7.846 20.602 1.00 98.00 89 SER A O 1
ATOM 723 N N . ARG A 1 90 ? -11.024 -5.705 20.670 1.00 97.75 90 ARG A N 1
ATOM 724 C CA . ARG A 1 90 ? -12.186 -5.182 21.410 1.00 97.75 90 ARG A CA 1
ATOM 725 C C . ARG A 1 90 ? -13.398 -4.901 20.514 1.00 97.75 90 ARG A C 1
ATOM 727 O O . ARG A 1 90 ? -14.527 -5.052 20.969 1.00 97.75 90 ARG A O 1
ATOM 734 N N . HIS A 1 91 ? -13.182 -4.488 19.262 1.00 97.81 91 HIS A N 1
ATOM 735 C CA . HIS A 1 91 ? -14.244 -3.891 18.436 1.00 97.81 91 HIS A CA 1
ATOM 736 C C . HIS A 1 91 ? -14.515 -4.575 17.089 1.00 97.81 91 HIS A C 1
ATOM 738 O O . HIS A 1 91 ? -15.474 -4.201 16.412 1.00 97.81 91 HIS A O 1
ATOM 744 N N . ALA A 1 92 ? -13.726 -5.572 16.671 1.00 96.94 92 ALA A N 1
ATOM 745 C CA . ALA A 1 92 ? -13.911 -6.218 15.368 1.00 96.94 92 ALA A CA 1
ATOM 746 C C . ALA A 1 92 ? -15.333 -6.769 15.207 1.00 96.94 92 ALA A C 1
ATOM 748 O O . ALA A 1 92 ? -15.984 -6.461 14.217 1.00 96.94 92 ALA A O 1
ATOM 749 N N . ALA A 1 93 ? -15.856 -7.484 16.209 1.00 96.44 93 ALA A N 1
ATOM 750 C CA . ALA A 1 93 ? -17.201 -8.060 16.154 1.00 96.44 93 ALA A CA 1
ATOM 751 C C . ALA A 1 93 ? -18.299 -7.011 15.895 1.00 96.44 93 ALA A C 1
ATOM 753 O O . ALA A 1 93 ? -19.237 -7.276 15.146 1.00 96.44 93 ALA A O 1
ATOM 754 N N . GLU A 1 94 ? -18.169 -5.810 16.470 1.00 96.62 94 GLU A N 1
ATOM 755 C CA . GLU A 1 94 ? -19.099 -4.700 16.247 1.00 96.62 94 GLU A CA 1
ATOM 756 C C . GLU A 1 94 ? -19.022 -4.203 14.800 1.00 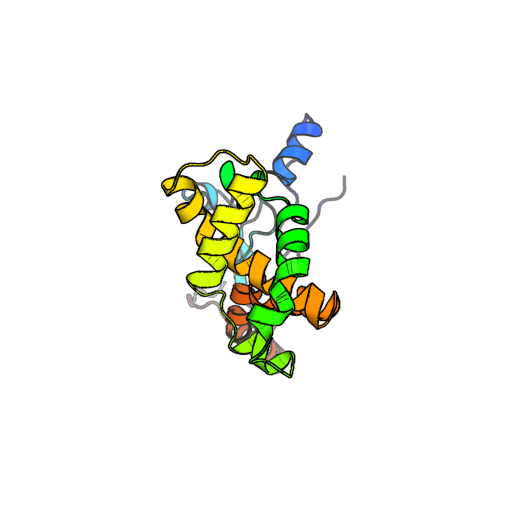96.62 94 GLU A C 1
ATOM 758 O O . GLU A 1 94 ? -20.041 -4.071 14.118 1.00 96.62 94 GLU A O 1
ATOM 763 N N . PHE A 1 95 ? -17.808 -3.942 14.316 1.00 96.62 95 PHE A N 1
ATOM 764 C CA . PHE A 1 95 ? -17.601 -3.313 13.016 1.00 96.62 95 PHE A CA 1
ATOM 765 C C . PHE A 1 95 ? -17.697 -4.274 11.830 1.00 96.62 95 PHE A C 1
ATOM 767 O O . PHE A 1 95 ? -17.916 -3.819 10.706 1.00 96.62 95 PHE A O 1
ATOM 774 N N . THR A 1 96 ? -17.576 -5.581 12.059 1.00 96.50 96 THR A N 1
ATOM 775 C CA . THR A 1 96 ? -17.727 -6.612 11.024 1.00 96.50 96 THR A CA 1
ATOM 776 C C . THR A 1 96 ? -19.089 -7.303 11.057 1.00 96.50 96 THR A C 1
ATOM 778 O O . THR A 1 96 ? -19.311 -8.207 10.262 1.00 96.50 96 THR A O 1
ATOM 781 N N . ARG A 1 97 ? -20.017 -6.911 11.944 1.00 95.94 97 ARG A N 1
ATOM 782 C CA . ARG A 1 97 ? -21.298 -7.619 12.154 1.00 95.94 97 ARG A CA 1
ATOM 783 C C . ARG A 1 97 ? -22.128 -7.805 10.879 1.00 95.94 97 ARG A C 1
ATOM 785 O O . ARG A 1 97 ? -22.756 -8.843 10.714 1.00 95.94 97 ARG A O 1
ATOM 792 N N . ASN A 1 98 ? -22.117 -6.815 9.989 1.00 96.25 98 ASN A N 1
ATOM 793 C CA . ASN A 1 98 ? -22.891 -6.834 8.742 1.00 96.25 98 ASN A CA 1
ATOM 794 C C . ASN A 1 98 ? -22.194 -7.589 7.598 1.00 96.25 98 ASN A C 1
ATOM 796 O O . ASN A 1 98 ? -22.702 -7.597 6.482 1.00 96.25 98 ASN A O 1
ATOM 800 N N . TYR A 1 99 ? -21.039 -8.199 7.867 1.00 97.00 99 TYR A N 1
ATOM 801 C CA . TYR A 1 99 ? -20.238 -8.936 6.897 1.00 97.00 99 TYR A CA 1
ATOM 802 C C . TYR A 1 99 ? -20.074 -10.374 7.398 1.00 97.00 99 TYR A C 1
ATOM 804 O O . TYR A 1 99 ? -19.137 -10.656 8.148 1.00 97.00 99 TYR A O 1
ATOM 812 N N . PRO A 1 100 ? -21.018 -11.276 7.074 1.00 94.56 100 PRO A N 1
ATOM 813 C CA . PRO A 1 100 ? -20.933 -12.669 7.506 1.00 94.56 100 PRO A CA 1
ATOM 814 C C . PRO A 1 100 ? -19.732 -13.379 6.865 1.00 94.56 100 PRO A C 1
ATOM 816 O O . PRO A 1 100 ? -18.980 -14.060 7.564 1.00 94.56 100 PRO A O 1
ATOM 819 N N . GLU A 1 101 ? -19.510 -13.128 5.573 1.00 97.19 101 GLU A N 1
ATOM 820 C CA . GLU A 1 101 ? -18.437 -13.714 4.767 1.00 97.19 101 GLU A CA 1
ATOM 821 C C . GLU A 1 101 ? -17.276 -12.735 4.560 1.00 97.19 101 GLU A C 1
ATOM 823 O O . GLU A 1 101 ? -17.476 -11.515 4.466 1.00 97.19 101 GLU A O 1
ATOM 828 N N . PHE A 1 102 ? -16.058 -13.268 4.447 1.00 98.00 102 PHE A N 1
ATOM 829 C CA . PHE A 1 102 ? -14.847 -12.460 4.288 1.00 98.00 102 PHE A CA 1
ATOM 830 C C . PHE A 1 102 ? -14.833 -11.676 2.971 1.00 98.00 102 PHE A C 1
ATOM 832 O O . PHE A 1 102 ? -14.402 -10.527 2.949 1.00 98.00 102 PHE A O 1
ATOM 839 N N . GLU A 1 103 ? -15.336 -12.250 1.884 1.00 97.81 103 GLU A N 1
ATOM 840 C CA . GLU A 1 103 ? -15.359 -11.636 0.555 1.00 97.81 103 GLU A CA 1
ATOM 841 C C . GLU A 1 103 ? -16.186 -10.345 0.577 1.00 97.81 103 GLU A C 1
ATOM 843 O O . GLU A 1 103 ? -15.709 -9.284 0.170 1.00 97.81 103 GLU A O 1
ATOM 848 N N . SER A 1 104 ? -17.374 -10.395 1.194 1.00 97.31 104 SER A N 1
ATOM 849 C CA . SER A 1 104 ? -18.231 -9.215 1.378 1.00 97.31 104 SER A CA 1
ATOM 850 C C . SER A 1 104 ? -17.526 -8.109 2.174 1.00 97.31 104 SER A C 1
ATOM 852 O O . SER A 1 104 ? -17.657 -6.919 1.874 1.00 97.31 104 SER A O 1
ATOM 854 N N . TYR A 1 105 ? -16.729 -8.491 3.177 1.00 98.19 105 TYR A N 1
ATOM 855 C CA . TYR A 1 105 ? -15.926 -7.565 3.967 1.00 98.19 105 TYR A CA 1
ATOM 856 C C . TYR A 1 105 ? -14.782 -6.960 3.148 1.00 98.19 105 TYR A C 1
ATOM 858 O O . TYR A 1 105 ? -14.558 -5.744 3.172 1.00 98.19 105 TYR A O 1
ATOM 866 N N . LEU A 1 106 ? -14.043 -7.805 2.432 1.00 97.75 106 LEU A N 1
ATOM 867 C CA . LEU A 1 106 ? -12.895 -7.405 1.633 1.00 97.75 106 LEU A CA 1
ATOM 868 C C . LEU A 1 106 ? -13.308 -6.372 0.582 1.00 97.75 106 LEU A C 1
ATOM 870 O O . LEU A 1 106 ? -12.650 -5.335 0.470 1.00 97.75 106 LEU A O 1
ATOM 874 N N . GLU A 1 107 ? -14.429 -6.596 -0.098 1.00 96.06 107 GLU A N 1
ATOM 875 C CA . GLU A 1 107 ? -14.928 -5.720 -1.158 1.00 96.06 107 GLU A CA 1
ATOM 876 C C . GLU A 1 107 ? -15.538 -4.420 -0.619 1.00 96.06 107 GLU A C 1
ATOM 878 O O . GLU A 1 107 ? -15.183 -3.328 -1.071 1.00 96.06 107 GLU A O 1
ATOM 883 N N . ALA A 1 108 ? -16.428 -4.508 0.374 1.00 95.62 108 ALA A N 1
ATOM 884 C CA . ALA A 1 108 ? -17.298 -3.383 0.717 1.00 95.62 108 ALA A CA 1
ATOM 885 C C . ALA A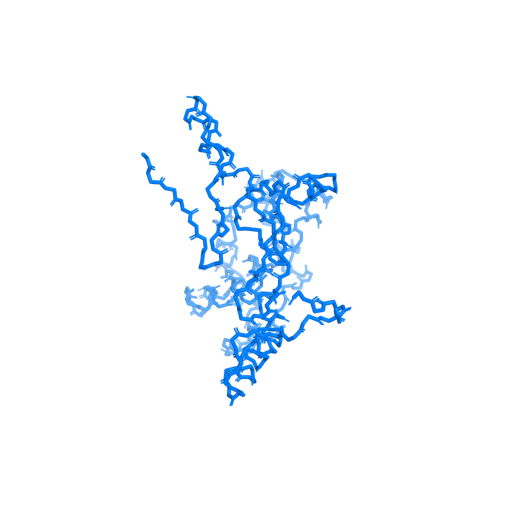 1 108 ? -16.935 -2.663 2.024 1.00 95.62 108 ALA A C 1
ATOM 887 O O . ALA A 1 108 ? -17.238 -1.474 2.170 1.00 95.62 108 ALA A O 1
ATOM 888 N N . TYR A 1 109 ? -16.256 -3.315 2.974 1.00 96.75 109 TYR A N 1
ATOM 889 C CA . TYR A 1 109 ? -16.005 -2.678 4.263 1.00 96.75 109 TYR A CA 1
ATOM 890 C C . TYR A 1 109 ? -15.009 -1.521 4.156 1.00 96.75 109 TYR A C 1
ATOM 892 O O . TYR A 1 109 ? -13.912 -1.647 3.600 1.00 96.75 109 TYR A O 1
ATOM 900 N N . LYS A 1 110 ? -15.374 -0.395 4.772 1.00 94.06 110 LYS A N 1
ATOM 901 C CA . LYS A 1 110 ? -14.521 0.775 4.985 1.00 94.06 110 LYS A CA 1
ATOM 902 C C . LYS A 1 110 ? -14.750 1.266 6.417 1.00 94.06 110 LYS A C 1
ATOM 904 O O . LYS A 1 110 ? -15.897 1.586 6.736 1.00 94.06 110 LYS A O 1
ATOM 909 N N . PRO A 1 111 ? -13.717 1.363 7.280 1.00 93.31 111 PRO A N 1
ATOM 910 C CA . PRO A 1 111 ? -13.891 1.987 8.588 1.00 93.31 111 PRO A CA 1
ATOM 911 C C . PRO A 1 111 ? -14.537 3.375 8.480 1.00 93.31 111 PRO A C 1
ATOM 913 O O . PRO A 1 111 ? -14.002 4.279 7.840 1.00 93.31 111 PRO A O 1
ATOM 916 N N . GLY A 1 112 ? -15.724 3.519 9.069 1.00 92.50 112 GLY A N 1
ATOM 917 C CA . GLY A 1 112 ? -16.493 4.763 9.056 1.00 92.50 112 GLY A CA 1
ATOM 918 C C . GLY A 1 112 ? -16.096 5.719 10.183 1.00 92.50 112 GLY A C 1
ATOM 919 O O . GLY A 1 112 ? -15.283 5.391 11.047 1.00 92.50 112 GLY A O 1
ATOM 920 N N . ARG A 1 113 ? -16.743 6.894 10.228 1.00 93.62 113 ARG A N 1
ATOM 921 C CA . ARG A 1 113 ? -16.472 7.951 11.227 1.00 93.62 113 ARG A CA 1
ATOM 922 C C . ARG A 1 113 ? -16.496 7.446 12.672 1.00 93.62 113 ARG A C 1
ATOM 924 O O . ARG A 1 113 ? -15.664 7.869 13.464 1.00 93.62 113 ARG A O 1
ATOM 931 N N . LYS A 1 114 ? -17.411 6.523 12.996 1.00 95.31 114 LYS A N 1
ATOM 932 C CA . LYS A 1 114 ? -17.514 5.917 14.331 1.00 95.31 114 LYS A CA 1
ATOM 933 C C . LYS A 1 114 ? -16.226 5.187 14.723 1.00 95.31 114 LYS A C 1
ATOM 935 O O . LYS A 1 114 ? -15.666 5.474 15.772 1.00 95.31 114 LYS A O 1
ATOM 940 N N . ALA A 1 115 ? -15.738 4.299 13.858 1.00 95.25 115 ALA A N 1
ATOM 941 C CA . ALA A 1 115 ? -14.542 3.505 14.118 1.00 95.25 115 ALA A CA 1
ATOM 942 C C . ALA A 1 115 ? -13.297 4.396 14.254 1.00 95.25 115 ALA A C 1
ATOM 944 O O . ALA A 1 115 ? -12.510 4.218 15.179 1.00 95.25 115 ALA A O 1
ATOM 945 N N . ILE A 1 116 ? -13.174 5.404 13.386 1.00 95.12 116 ILE A N 1
ATOM 946 C CA . ILE A 1 116 ? -12.091 6.393 13.437 1.00 95.12 116 ILE A CA 1
ATOM 947 C C . ILE A 1 116 ? -12.147 7.205 14.741 1.00 95.12 116 ILE A C 1
ATOM 949 O O . ILE A 1 116 ? -11.146 7.310 15.441 1.00 95.12 116 ILE A O 1
ATOM 953 N N . SER A 1 117 ? -13.314 7.730 15.127 1.00 96.00 117 SER A N 1
ATOM 954 C CA . SER A 1 117 ? -13.452 8.483 16.384 1.00 96.00 117 SER A CA 1
ATOM 955 C C . SER A 1 117 ? -13.105 7.625 17.601 1.00 96.00 117 SER A C 1
ATOM 957 O O . SER A 1 117 ? -12.317 8.049 18.438 1.00 96.00 117 SER A O 1
ATOM 959 N N . MET A 1 118 ? -13.621 6.395 17.663 1.00 97.44 118 MET A N 1
ATOM 960 C CA . MET A 1 118 ? -13.323 5.475 18.763 1.00 97.44 118 MET A CA 1
ATOM 961 C C . MET A 1 118 ? -11.837 5.117 18.824 1.00 97.44 118 MET A C 1
ATOM 963 O O . MET A 1 118 ? -11.277 5.034 19.912 1.00 97.44 118 MET A O 1
ATOM 967 N N . PHE A 1 119 ? -11.171 4.958 17.675 1.00 97.94 119 PHE A N 1
ATOM 968 C CA . PHE A 1 119 ? -9.728 4.738 17.656 1.00 97.94 119 PHE A CA 1
ATOM 969 C C . PHE A 1 119 ? -8.962 5.965 18.161 1.00 97.94 119 PHE A C 1
ATOM 971 O O . PHE A 1 119 ? -8.004 5.818 18.913 1.00 97.94 119 PHE A O 1
ATOM 978 N N . LYS A 1 120 ? -9.394 7.182 17.803 1.00 97.31 120 LYS A N 1
ATOM 979 C CA . LYS A 1 120 ? -8.807 8.427 18.326 1.00 97.31 120 LYS A CA 1
ATOM 980 C C . LYS A 1 120 ? -8.887 8.490 19.852 1.00 97.31 120 LYS A C 1
ATOM 982 O O . LYS A 1 120 ? -7.901 8.844 20.493 1.00 97.31 120 LYS A O 1
ATOM 987 N N . ASP A 1 121 ? -10.037 8.146 20.422 1.00 97.38 121 ASP A N 1
ATOM 988 C CA . ASP A 1 121 ? -10.233 8.157 21.874 1.00 97.38 121 ASP A CA 1
ATOM 989 C C . ASP A 1 121 ? -9.436 7.040 22.560 1.00 97.38 121 ASP A C 1
ATOM 991 O O . ASP A 1 121 ? -8.790 7.282 23.576 1.00 97.38 121 ASP A O 1
ATOM 995 N N . TYR A 1 122 ? -9.352 5.865 21.936 1.00 98.00 122 TYR A N 1
ATOM 996 C CA . TYR A 1 122 ? -8.473 4.783 22.379 1.00 98.00 122 TYR A CA 1
ATOM 997 C C . TYR A 1 122 ? -6.988 5.188 22.397 1.00 98.00 122 TYR A C 1
ATOM 999 O O . TYR A 1 122 ? -6.269 4.866 23.339 1.00 98.00 122 TYR A O 1
ATOM 1007 N N . LEU A 1 123 ? -6.502 5.936 21.401 1.00 97.50 123 LEU A N 1
ATOM 1008 C CA . LEU A 1 123 ? -5.121 6.433 21.423 1.00 97.50 123 LEU A CA 1
ATOM 1009 C C . LEU A 1 123 ? -4.870 7.401 22.591 1.00 97.50 123 LEU A C 1
ATOM 1011 O O . LEU A 1 123 ? -3.772 7.396 23.145 1.00 97.50 123 LEU A O 1
ATOM 1015 N N . LYS A 1 124 ? -5.875 8.193 22.990 1.00 96.81 124 LYS A N 1
ATOM 1016 C CA . LYS A 1 124 ? -5.790 9.061 24.176 1.00 96.81 124 LYS A CA 1
ATOM 1017 C C . LYS A 1 124 ? -5.796 8.258 25.479 1.00 96.81 124 LYS A C 1
ATOM 1019 O O . LYS A 1 124 ? -5.030 8.593 26.373 1.00 96.81 124 LYS A O 1
ATOM 1024 N N . GLU A 1 125 ? -6.601 7.194 25.574 1.00 96.88 125 GLU A N 1
ATOM 1025 C CA . GLU A 1 125 ? -6.579 6.236 26.702 1.00 96.88 125 GLU A CA 1
ATOM 1026 C C . GLU A 1 125 ? -5.186 5.609 26.869 1.00 96.88 125 GLU A C 1
ATOM 1028 O O . GLU A 1 125 ? -4.729 5.379 27.982 1.00 96.88 125 GLU A O 1
ATOM 1033 N N . LYS A 1 126 ? -4.483 5.375 25.756 1.00 96.38 126 LYS A N 1
ATOM 1034 C CA . LYS A 1 126 ? -3.097 4.884 25.733 1.00 96.38 126 LYS A CA 1
ATOM 1035 C C . LYS A 1 126 ? -2.042 5.979 25.917 1.00 96.38 126 LYS A C 1
ATOM 1037 O O . LYS A 1 126 ? -0.871 5.729 25.640 1.00 96.38 126 LYS A O 1
ATOM 1042 N N . GLU A 1 127 ? -2.456 7.175 26.336 1.00 94.88 127 GLU A N 1
ATOM 1043 C CA . GLU A 1 127 ? -1.593 8.329 26.617 1.00 94.88 127 GLU A CA 1
ATOM 1044 C C . GLU A 1 127 ? -0.723 8.760 25.418 1.00 94.88 127 GLU A C 1
ATOM 1046 O O . GLU A 1 127 ? 0.324 9.394 25.564 1.00 94.88 127 GLU A O 1
ATOM 1051 N N . LEU A 1 128 ? -1.157 8.447 24.189 1.00 94.94 128 LEU A N 1
ATOM 1052 C CA . LEU A 1 128 ? -0.456 8.871 22.984 1.00 94.94 128 LEU A CA 1
ATOM 1053 C C . LEU A 1 128 ? -0.812 10.330 22.690 1.00 94.94 128 LEU A C 1
ATOM 1055 O O . LEU A 1 128 ? -1.953 10.672 22.392 1.00 94.94 128 LEU A O 1
ATOM 1059 N N . THR A 1 129 ? 0.188 11.205 22.761 1.00 93.69 129 THR A N 1
ATOM 1060 C CA . THR A 1 129 ? 0.045 12.639 22.484 1.00 93.69 129 THR A CA 1
ATOM 1061 C C . THR A 1 129 ? 0.072 12.926 20.983 1.00 93.69 129 THR A C 1
ATOM 1063 O O . THR A 1 129 ? 1.013 12.536 20.291 1.00 93.69 129 THR A O 1
ATOM 1066 N N . PHE A 1 130 ? -0.945 13.611 20.463 1.00 95.94 130 PHE A N 1
ATOM 1067 C CA . PHE A 1 130 ? -1.019 14.038 19.063 1.00 95.94 130 PHE A CA 1
ATOM 1068 C C . PHE A 1 130 ? -2.013 15.190 18.899 1.00 95.94 130 PHE A C 1
ATOM 1070 O O . PHE A 1 130 ? -2.948 15.352 19.684 1.00 95.94 130 PHE A O 1
ATOM 1077 N N . THR A 1 131 ? -1.830 15.975 17.846 1.00 96.38 131 THR A N 1
ATOM 1078 C CA . THR A 1 131 ? -2.764 17.019 17.424 1.00 96.38 131 THR A CA 1
ATOM 1079 C C . THR A 1 131 ? -3.824 16.465 16.475 1.00 96.38 131 THR A C 1
ATOM 1081 O O . THR A 1 131 ? -3.630 15.472 15.772 1.00 96.38 131 THR A O 1
ATOM 1084 N N . ASP A 1 132 ? -4.948 17.170 16.362 1.00 94.75 132 ASP A N 1
ATOM 1085 C CA . ASP A 1 132 ? -5.993 16.836 15.390 1.00 94.75 132 ASP A CA 1
ATOM 1086 C C . ASP A 1 132 ? -5.494 16.857 13.942 1.00 94.75 132 ASP A C 1
ATOM 1088 O O . ASP A 1 132 ? -5.998 16.111 13.101 1.00 94.75 132 ASP A O 1
ATOM 1092 N N . ARG A 1 133 ? -4.498 17.697 13.648 1.00 95.94 133 ARG A N 1
ATOM 1093 C CA . ARG A 1 133 ? -3.873 17.768 12.328 1.00 95.94 133 ARG A CA 1
ATOM 1094 C C . ARG A 1 133 ? -3.061 16.509 12.031 1.00 95.94 133 ARG A C 1
ATOM 1096 O O . ARG A 1 133 ? -3.227 15.951 10.952 1.00 95.94 133 ARG A O 1
ATOM 1103 N N . GLU A 1 134 ? -2.245 16.052 12.980 1.00 95.50 134 GLU A N 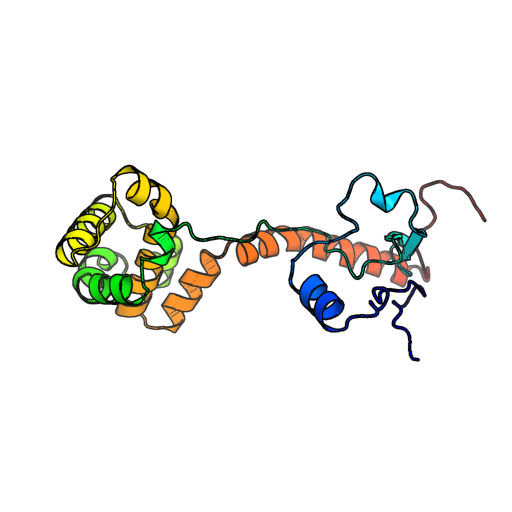1
ATOM 1104 C CA . GLU A 1 134 ? -1.458 14.816 12.847 1.00 95.50 134 GLU A CA 1
ATOM 1105 C C . GLU A 1 134 ? -2.357 13.585 12.709 1.00 95.50 134 GLU A C 1
ATOM 1107 O O . GLU A 1 134 ? -2.145 12.739 11.839 1.00 95.50 134 GLU A O 1
ATOM 1112 N N . TYR A 1 135 ? -3.425 13.520 13.508 1.00 96.00 135 TYR A N 1
ATOM 1113 C CA . TYR A 1 135 ? -4.394 12.433 13.406 1.00 96.00 135 TYR A CA 1
ATOM 1114 C C . TYR A 1 135 ? -5.059 12.392 12.025 1.00 96.00 135 TYR A C 1
ATOM 1116 O O . TYR A 1 135 ? -5.180 11.330 11.416 1.00 96.00 135 TYR A O 1
ATOM 1124 N N . LYS A 1 136 ? -5.456 13.561 11.501 1.00 94.50 136 LYS A N 1
ATOM 1125 C CA . LYS A 1 136 ? -6.032 13.675 10.154 1.00 94.50 136 LYS A CA 1
ATOM 1126 C C . LYS A 1 136 ? -5.031 13.305 9.062 1.00 94.50 136 LYS A C 1
ATOM 1128 O O . LYS A 1 136 ? -5.445 12.680 8.091 1.00 94.50 136 LYS A O 1
ATOM 1133 N N . SER A 1 137 ? -3.747 13.652 9.201 1.00 93.56 137 SER A N 1
ATOM 1134 C CA . SER A 1 137 ? -2.741 13.260 8.205 1.00 93.56 137 SER A CA 1
ATOM 1135 C C . SER A 1 137 ? -2.525 11.748 8.152 1.00 93.56 137 SER A C 1
ATOM 1137 O O . SER A 1 137 ? -2.296 11.229 7.071 1.00 93.56 137 SER A O 1
ATOM 1139 N N . GLY A 1 138 ? -2.676 11.039 9.278 1.00 93.62 138 GLY A N 1
ATOM 1140 C CA . GLY A 1 138 ? -2.563 9.575 9.342 1.00 93.62 138 GLY A CA 1
ATOM 1141 C C . GLY A 1 138 ? -3.830 8.796 8.972 1.00 93.62 138 GLY A C 1
ATOM 1142 O O . GLY A 1 138 ? -3.882 7.585 9.186 1.00 93.62 138 GLY A O 1
ATOM 1143 N N . ALA A 1 139 ? -4.877 9.457 8.464 1.00 93.12 139 ALA A N 1
ATOM 1144 C CA . ALA A 1 139 ? -6.188 8.834 8.272 1.00 93.12 139 ALA A CA 1
ATOM 1145 C C . ALA A 1 139 ? -6.159 7.633 7.312 1.00 93.12 139 ALA A C 1
ATOM 1147 O O . ALA A 1 139 ? -6.844 6.642 7.561 1.00 93.12 139 ALA A O 1
ATOM 1148 N N . GLU A 1 140 ? -5.362 7.699 6.241 1.00 93.12 140 GLU A N 1
ATOM 1149 C CA . GLU A 1 140 ? -5.243 6.599 5.278 1.00 93.12 140 GLU A CA 1
ATOM 1150 C C . GLU A 1 140 ? -4.608 5.357 5.915 1.00 93.12 140 GLU A C 1
ATOM 1152 O O . GLU A 1 140 ? -5.167 4.264 5.807 1.00 93.12 140 GLU A O 1
ATOM 1157 N N . LEU A 1 141 ? -3.489 5.526 6.630 1.00 94.75 141 LEU A N 1
ATOM 1158 C CA . LEU A 1 141 ? -2.836 4.437 7.358 1.00 94.75 141 LEU A CA 1
ATOM 1159 C C . LEU A 1 141 ? -3.787 3.827 8.390 1.00 94.75 141 LEU A C 1
ATOM 1161 O O . LEU A 1 141 ? -3.968 2.612 8.420 1.00 94.75 141 LEU A O 1
ATOM 1165 N N . ILE A 1 142 ? -4.421 4.672 9.209 1.00 96.62 142 ILE A N 1
ATOM 1166 C CA . ILE A 1 142 ? -5.359 4.229 10.246 1.00 96.62 142 ILE A CA 1
ATOM 1167 C C . ILE A 1 142 ? -6.475 3.394 9.618 1.00 96.62 142 ILE A C 1
ATOM 1169 O O . ILE A 1 142 ? -6.777 2.303 10.095 1.00 96.62 142 ILE A O 1
ATOM 1173 N N . TRP A 1 143 ? -7.058 3.866 8.517 1.00 95.88 143 TRP A N 1
ATOM 1174 C CA . TRP A 1 143 ? -8.119 3.161 7.805 1.00 95.88 143 TRP A CA 1
ATOM 1175 C C . TRP A 1 143 ? -7.664 1.790 7.280 1.00 95.88 143 TRP A C 1
ATOM 1177 O O . TRP A 1 143 ? -8.358 0.788 7.491 1.00 95.88 143 TRP A O 1
ATOM 1187 N N . LYS A 1 144 ? -6.488 1.729 6.641 1.00 96.06 144 LYS A N 1
ATOM 1188 C CA . LYS A 1 144 ? -5.904 0.482 6.123 1.00 96.06 144 LYS A CA 1
ATOM 1189 C C . LYS A 1 144 ? -5.621 -0.516 7.245 1.00 96.06 144 LYS A C 1
ATOM 1191 O O . LYS A 1 144 ? -6.110 -1.647 7.208 1.00 96.06 144 LYS A O 1
ATOM 1196 N N . GLU A 1 145 ? -4.918 -0.080 8.286 1.00 97.19 145 GLU A N 1
ATOM 1197 C CA . GLU A 1 145 ? -4.527 -0.933 9.410 1.00 97.19 145 GLU A CA 1
ATOM 1198 C C . GLU A 1 145 ? -5.727 -1.405 10.236 1.00 97.19 145 GLU A C 1
ATOM 1200 O O . GLU A 1 145 ? -5.761 -2.565 10.650 1.00 97.19 145 GLU A O 1
ATOM 1205 N N . MET A 1 146 ? -6.757 -0.570 10.409 1.00 97.75 146 MET A N 1
ATOM 1206 C CA . MET A 1 146 ? -8.011 -0.990 11.040 1.00 97.75 146 MET A CA 1
ATOM 1207 C C . MET A 1 146 ? -8.725 -2.068 10.224 1.00 97.75 146 MET A C 1
ATOM 1209 O O . MET A 1 146 ? -9.099 -3.099 10.783 1.00 97.75 146 MET A O 1
ATOM 1213 N N . LYS A 1 147 ? -8.889 -1.871 8.905 1.00 98.12 147 LYS A N 1
ATOM 1214 C CA . LYS A 1 147 ? -9.518 -2.880 8.034 1.00 98.12 147 LYS A CA 1
ATOM 1215 C C . LYS A 1 147 ? -8.749 -4.205 8.082 1.00 98.12 147 LYS A C 1
ATOM 1217 O O . LYS A 1 147 ? -9.330 -5.277 8.234 1.00 98.12 147 LYS A O 1
ATOM 1222 N N . ARG A 1 148 ? -7.421 -4.140 8.029 1.00 98.31 148 ARG A N 1
ATOM 1223 C CA . ARG A 1 148 ? -6.549 -5.314 8.127 1.00 98.31 148 ARG A CA 1
ATOM 1224 C C . ARG A 1 148 ? -6.702 -6.050 9.460 1.00 98.31 148 ARG A C 1
ATOM 1226 O O . ARG A 1 148 ? -6.869 -7.268 9.460 1.00 98.31 148 ARG A O 1
ATOM 1233 N N . HIS A 1 149 ? -6.637 -5.343 10.587 1.00 98.50 149 HIS A N 1
ATOM 1234 C CA . HIS A 1 149 ? -6.667 -5.983 11.904 1.00 98.50 149 HIS A CA 1
ATOM 1235 C C . HIS A 1 149 ? -8.063 -6.483 12.283 1.00 98.50 149 HIS A C 1
ATOM 1237 O O . HIS A 1 149 ? -8.177 -7.547 12.885 1.00 98.50 149 HIS A O 1
ATOM 1243 N N . PHE A 1 150 ? -9.139 -5.806 11.873 1.00 98.44 150 PHE A N 1
ATOM 1244 C CA . PHE A 1 150 ? -10.486 -6.368 12.008 1.00 98.44 150 PHE A CA 1
ATOM 1245 C C . PHE A 1 150 ? -10.634 -7.670 11.213 1.00 98.44 150 PHE A C 1
ATOM 1247 O O . PHE A 1 150 ? -11.155 -8.648 11.753 1.00 98.44 150 PHE A O 1
ATOM 1254 N N . ALA A 1 151 ? -10.108 -7.725 9.982 1.00 98.50 151 ALA A N 1
ATOM 1255 C CA . ALA A 1 151 ? -10.085 -8.971 9.220 1.00 98.50 151 ALA A CA 1
ATOM 1256 C C . ALA A 1 151 ? -9.271 -10.066 9.919 1.00 98.50 151 ALA A C 1
ATOM 1258 O O . ALA A 1 151 ? -9.695 -11.221 9.958 1.00 98.50 151 ALA A O 1
ATOM 1259 N N . GLN A 1 152 ? -8.131 -9.698 10.512 1.00 98.38 152 GLN A N 1
ATOM 1260 C CA . GLN A 1 152 ? -7.290 -10.621 11.270 1.00 98.38 152 GLN A CA 1
ATOM 1261 C C . GLN A 1 152 ? -8.039 -11.257 12.441 1.00 98.38 152 GLN A C 1
ATOM 1263 O O . GLN A 1 152 ? -7.960 -12.468 12.621 1.00 98.38 152 GLN A O 1
ATOM 1268 N N . ILE A 1 153 ? -8.762 -10.455 13.226 1.00 98.19 153 ILE A N 1
ATOM 1269 C CA . ILE A 1 153 ? -9.515 -10.949 14.384 1.00 98.19 153 ILE A CA 1
ATOM 1270 C C . ILE A 1 153 ? -10.679 -11.843 13.948 1.00 98.19 153 ILE A C 1
ATOM 1272 O O . ILE A 1 153 ? -10.946 -12.855 14.590 1.00 98.19 153 ILE A O 1
ATOM 1276 N N . ARG A 1 154 ? -11.369 -11.496 12.854 1.00 97.88 154 ARG A N 1
ATOM 1277 C CA . ARG A 1 154 ? -12.603 -12.185 12.454 1.00 97.88 154 ARG A CA 1
ATOM 1278 C C . ARG A 1 154 ? -12.388 -13.434 11.590 1.00 97.88 154 ARG A C 1
ATOM 1280 O O . ARG A 1 154 ? -13.163 -14.380 11.738 1.00 97.88 154 ARG A O 1
ATOM 1287 N N . TRP A 1 155 ? -11.377 -13.432 10.716 1.00 98.25 155 TRP A N 1
ATOM 1288 C CA . TRP A 1 155 ? -11.102 -14.499 9.733 1.00 98.25 155 TRP A CA 1
ATOM 1289 C C . TRP A 1 155 ? -9.628 -14.954 9.700 1.00 98.25 155 TRP A C 1
ATOM 1291 O O . TRP A 1 155 ? -9.245 -15.785 8.878 1.00 98.25 155 TRP A O 1
ATOM 1301 N N . GLY A 1 156 ? -8.782 -14.437 10.593 1.00 97.94 156 GLY A N 1
ATOM 1302 C CA . GLY A 1 156 ? -7.402 -14.890 10.763 1.00 97.94 156 GLY A CA 1
ATOM 1303 C C . GLY A 1 156 ? -6.370 -14.206 9.862 1.00 97.94 156 GLY A C 1
ATOM 1304 O O . GLY A 1 156 ? -6.654 -13.340 9.032 1.00 97.94 156 GLY A O 1
ATOM 1305 N N . SER A 1 157 ? -5.110 -14.611 10.027 1.00 97.44 157 SER A N 1
ATOM 1306 C CA . SER A 1 157 ? -3.952 -13.952 9.403 1.00 97.44 157 SER A CA 1
ATOM 1307 C C . SER A 1 157 ? -3.962 -13.985 7.874 1.00 97.44 157 SER A C 1
ATOM 1309 O O . SER A 1 157 ? -3.482 -13.047 7.241 1.00 97.44 157 SER A O 1
ATOM 1311 N N . ARG A 1 158 ? -4.532 -15.032 7.259 1.00 98.19 158 ARG A N 1
ATOM 1312 C CA . ARG A 1 158 ? -4.648 -15.124 5.794 1.00 98.19 158 ARG A CA 1
ATOM 1313 C C . ARG A 1 158 ? -5.560 -14.028 5.238 1.00 98.19 158 ARG A C 1
ATOM 1315 O O . ARG A 1 158 ? -5.208 -13.397 4.246 1.00 98.19 158 ARG A O 1
ATOM 1322 N N . ALA A 1 159 ? -6.695 -13.781 5.889 1.00 98.19 159 ALA A N 1
ATOM 1323 C CA . ALA A 1 159 ? -7.619 -12.711 5.522 1.00 98.19 159 ALA A CA 1
ATOM 1324 C C . ALA A 1 159 ? -6.963 -11.330 5.670 1.00 98.19 159 ALA A C 1
ATOM 1326 O O . ALA A 1 159 ? -7.036 -10.500 4.766 1.00 98.19 159 ALA A O 1
ATOM 1327 N N . ALA A 1 160 ? -6.225 -11.115 6.763 1.00 98.19 160 ALA A N 1
ATOM 1328 C CA . ALA A 1 160 ? -5.448 -9.892 6.967 1.00 98.19 160 ALA A CA 1
ATOM 1329 C C . ALA A 1 160 ? -4.401 -9.664 5.863 1.00 98.19 160 ALA A C 1
ATOM 1331 O O . ALA A 1 160 ? -4.227 -8.538 5.399 1.00 98.19 160 ALA A O 1
ATOM 1332 N N . GLY A 1 161 ? -3.727 -10.730 5.416 1.00 97.94 161 GLY A N 1
ATOM 1333 C CA . GLY A 1 161 ? -2.791 -10.683 4.291 1.00 97.94 161 GLY A CA 1
ATOM 1334 C C . GLY A 1 161 ? -3.465 -10.283 2.977 1.00 97.94 161 GLY A C 1
ATOM 1335 O O . GLY A 1 161 ? -2.956 -9.416 2.275 1.00 97.94 161 GLY A O 1
ATOM 1336 N N . GLN A 1 162 ? -4.639 -10.843 2.676 1.00 98.00 162 GLN A N 1
ATOM 1337 C CA . GLN A 1 162 ? -5.407 -10.476 1.478 1.00 98.00 162 GLN A CA 1
ATOM 1338 C C . GLN A 1 162 ? -5.857 -9.011 1.506 1.00 98.00 162 GLN A C 1
ATOM 1340 O O . GLN A 1 162 ? -5.700 -8.301 0.515 1.00 98.00 162 GLN A O 1
ATOM 1345 N N . VAL A 1 163 ? -6.338 -8.529 2.658 1.00 98.00 163 VAL A N 1
ATOM 1346 C CA . VAL A 1 163 ? -6.662 -7.106 2.842 1.00 98.00 163 VAL A CA 1
ATOM 1347 C C . VAL A 1 163 ? -5.430 -6.237 2.604 1.00 98.00 163 VAL A C 1
ATOM 1349 O O . VAL A 1 163 ? -5.516 -5.267 1.855 1.00 98.00 163 VAL A O 1
ATOM 1352 N N . HIS A 1 164 ? -4.285 -6.602 3.183 1.00 96.31 164 HIS A N 1
ATOM 1353 C CA . HIS A 1 164 ? -3.044 -5.850 3.010 1.00 96.31 164 HIS A CA 1
ATOM 1354 C C . HIS A 1 164 ? -2.643 -5.740 1.533 1.00 96.31 164 HIS A C 1
ATOM 1356 O O . HIS A 1 164 ? -2.454 -4.631 1.048 1.00 96.31 164 HIS A O 1
ATOM 1362 N N . VAL A 1 165 ? -2.624 -6.860 0.803 1.00 96.06 165 VAL A N 1
ATOM 1363 C CA . VAL A 1 165 ? -2.305 -6.898 -0.637 1.00 96.06 165 VAL A CA 1
ATOM 1364 C C . VAL A 1 165 ? -3.310 -6.084 -1.460 1.00 96.06 165 VAL A C 1
ATOM 1366 O O . VAL A 1 165 ? -2.919 -5.356 -2.368 1.00 96.06 165 VAL A O 1
ATOM 1369 N N . SER A 1 166 ? -4.604 -6.139 -1.127 1.00 95.00 166 SER A N 1
ATOM 1370 C CA . SER A 1 166 ? -5.633 -5.354 -1.831 1.00 95.00 166 SER A CA 1
ATOM 1371 C C . SER A 1 166 ? -5.475 -3.836 -1.654 1.00 95.00 166 SER A C 1
ATOM 1373 O O . SER A 1 166 ? -5.952 -3.064 -2.481 1.00 95.00 166 SER A O 1
ATOM 1375 N N . GLN A 1 167 ? -4.810 -3.398 -0.582 1.00 93.69 167 GLN A N 1
ATOM 1376 C CA . GLN A 1 167 ? -4.601 -1.987 -0.241 1.00 93.69 167 GLN A CA 1
ATOM 1377 C C . GLN A 1 167 ? -3.194 -1.480 -0.584 1.00 93.69 167 GLN A C 1
ATOM 1379 O O . GLN A 1 167 ? -2.919 -0.286 -0.418 1.00 93.69 167 GLN A O 1
ATOM 1384 N N . ASP A 1 168 ? -2.312 -2.379 -1.015 1.00 92.56 168 ASP A N 1
ATOM 1385 C CA . ASP A 1 168 ? -0.919 -2.091 -1.317 1.00 92.56 168 ASP A CA 1
ATOM 1386 C C . ASP A 1 168 ? -0.801 -1.316 -2.635 1.00 92.56 168 ASP A C 1
ATOM 1388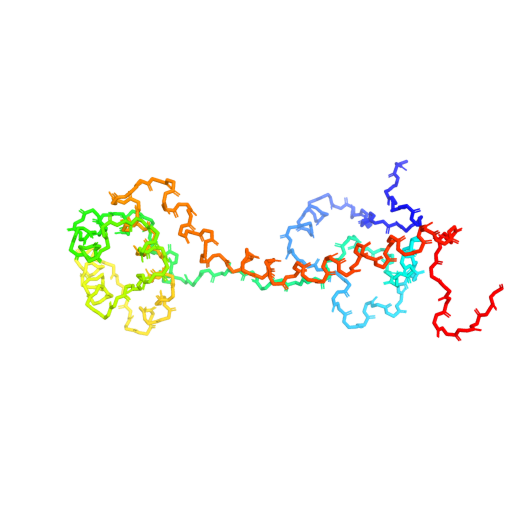 O O . ASP A 1 168 ? -1.288 -1.741 -3.685 1.00 92.56 168 ASP A O 1
ATOM 1392 N N . SER A 1 169 ? -0.171 -0.143 -2.578 1.00 89.94 169 SER A N 1
ATOM 1393 C CA . SER A 1 169 ? -0.109 0.757 -3.729 1.00 89.94 169 SER A CA 1
ATOM 1394 C C . SER A 1 169 ? 0.766 0.214 -4.862 1.00 89.94 169 SER A C 1
ATOM 1396 O O . SER A 1 169 ? 0.471 0.490 -6.030 1.00 89.94 169 SER A O 1
ATOM 1398 N N . GLU A 1 170 ? 1.787 -0.588 -4.547 1.00 90.00 170 GLU A N 1
ATOM 1399 C CA . GLU A 1 170 ? 2.676 -1.215 -5.524 1.00 90.00 170 GLU A CA 1
ATOM 1400 C C . GLU A 1 170 ? 1.961 -2.349 -6.250 1.00 90.00 170 GLU A C 1
ATOM 1402 O O . GLU A 1 170 ? 2.019 -2.431 -7.482 1.00 90.00 170 GLU A O 1
ATOM 1407 N N . VAL A 1 171 ? 1.207 -3.171 -5.514 1.00 93.19 171 VAL A N 1
ATOM 1408 C CA . VAL A 1 171 ? 0.363 -4.224 -6.098 1.00 93.19 171 VAL A CA 1
ATOM 1409 C C . VAL A 1 171 ? -0.687 -3.611 -7.019 1.00 93.19 171 VAL A C 1
ATOM 1411 O O . VAL A 1 171 ? -0.807 -4.027 -8.172 1.00 93.19 171 VAL A O 1
ATOM 1414 N N . GLN A 1 172 ? -1.406 -2.582 -6.557 1.00 91.38 172 GLN A N 1
ATOM 1415 C CA . GLN A 1 172 ? -2.430 -1.921 -7.373 1.00 91.38 172 GLN A CA 1
ATOM 1416 C C . GLN A 1 172 ? -1.838 -1.299 -8.644 1.00 91.38 172 GLN A C 1
ATOM 1418 O O . GLN A 1 172 ? -2.415 -1.440 -9.725 1.00 91.38 172 GLN A O 1
ATOM 1423 N N . ARG A 1 173 ? -0.663 -0.655 -8.556 1.00 91.69 173 ARG A N 1
ATOM 1424 C CA . ARG A 1 173 ? 0.009 -0.130 -9.757 1.00 91.69 173 ARG A CA 1
ATOM 1425 C C . ARG A 1 173 ? 0.459 -1.241 -10.693 1.00 91.69 173 ARG A C 1
ATOM 1427 O O . ARG A 1 173 ? 0.316 -1.095 -11.902 1.00 91.69 173 ARG A O 1
ATOM 1434 N N . SER A 1 174 ? 0.979 -2.336 -10.148 1.00 91.94 174 SER A N 1
ATOM 1435 C CA . SER A 1 174 ? 1.451 -3.477 -10.935 1.00 91.94 174 SER A CA 1
ATOM 1436 C C . SER A 1 174 ? 0.312 -4.117 -11.722 1.00 91.94 174 SER A C 1
ATOM 1438 O O . SER A 1 174 ? 0.469 -4.369 -12.914 1.00 91.94 174 SER A O 1
ATOM 1440 N N . LEU A 1 175 ? -0.859 -4.295 -11.099 1.00 92.44 175 LEU A N 1
ATOM 1441 C CA . LEU A 1 175 ? -2.060 -4.813 -11.765 1.00 92.44 175 LEU A CA 1
ATOM 1442 C C . LEU A 1 175 ? -2.491 -3.934 -12.949 1.00 92.44 175 LEU A C 1
ATOM 1444 O O . LEU A 1 175 ? -2.849 -4.451 -14.006 1.00 92.44 175 LEU A O 1
ATOM 1448 N N . ALA A 1 176 ? -2.366 -2.611 -12.826 1.00 92.25 176 ALA A N 1
ATOM 1449 C CA . ALA A 1 176 ? -2.685 -1.684 -13.912 1.00 92.25 176 ALA A CA 1
ATOM 1450 C C . ALA A 1 176 ? -1.728 -1.782 -15.122 1.00 92.25 176 ALA A C 1
ATOM 1452 O O . ALA A 1 176 ? -2.038 -1.260 -16.193 1.00 92.25 176 ALA A O 1
ATOM 1453 N N . LEU A 1 177 ? -0.573 -2.446 -14.981 1.00 93.56 177 LEU A N 1
ATOM 1454 C CA . LEU A 1 177 ? 0.430 -2.595 -16.042 1.00 93.56 177 LEU A CA 1
ATOM 1455 C C . LEU A 1 177 ? 0.287 -3.895 -16.850 1.00 93.56 177 LEU A C 1
ATOM 1457 O O . LEU A 1 177 ? 1.017 -4.069 -17.828 1.00 93.56 177 LEU A O 1
ATOM 1461 N N . PHE A 1 178 ? -0.648 -4.788 -16.501 1.00 92.94 178 PHE A N 1
ATOM 1462 C CA . PHE A 1 178 ? -0.797 -6.082 -17.184 1.00 92.94 178 PHE A CA 1
ATOM 1463 C C . PHE A 1 178 ? -1.146 -5.931 -18.667 1.00 92.94 178 PHE A C 1
ATOM 1465 O O . PHE A 1 178 ? -0.533 -6.593 -19.497 1.00 92.94 178 PHE A O 1
ATOM 1472 N N . SER A 1 179 ? -2.010 -4.982 -19.032 1.00 92.81 179 SER A N 1
ATOM 1473 C CA . SER A 1 179 ? -2.329 -4.700 -20.441 1.00 92.81 179 SER A CA 1
ATOM 1474 C C . SER A 1 179 ? -1.097 -4.265 -21.250 1.00 92.81 179 SER A C 1
ATOM 1476 O O . SER A 1 179 ? -0.907 -4.665 -22.400 1.00 92.81 179 SER A O 1
ATOM 1478 N N . ARG A 1 180 ? -0.197 -3.479 -20.640 1.00 90.88 180 ARG A N 1
ATOM 1479 C CA . ARG A 1 180 ? 1.087 -3.099 -21.249 1.00 90.88 180 ARG A CA 1
ATOM 1480 C C . ARG A 1 180 ? 2.012 -4.310 -21.384 1.00 90.88 180 ARG A C 1
ATOM 1482 O O . ARG A 1 180 ? 2.700 -4.424 -22.397 1.00 90.88 180 ARG A O 1
ATOM 1489 N N . ALA A 1 181 ? 2.037 -5.197 -20.391 1.00 90.19 181 ALA A N 1
ATOM 1490 C CA . ALA A 1 181 ? 2.826 -6.426 -20.434 1.00 90.19 181 ALA A CA 1
ATOM 1491 C C . ALA A 1 181 ? 2.337 -7.383 -21.537 1.00 90.19 181 ALA A C 1
ATOM 1493 O O . ALA A 1 181 ? 3.154 -7.893 -22.305 1.00 90.19 181 ALA A O 1
ATOM 1494 N N . GLU A 1 182 ? 1.021 -7.557 -21.673 1.00 92.12 182 GLU A N 1
ATOM 1495 C CA . GLU A 1 182 ? 0.395 -8.341 -22.744 1.00 92.12 182 GLU A CA 1
ATOM 1496 C C . GLU A 1 182 ? 0.756 -7.792 -24.124 1.00 92.12 182 GLU A C 1
ATOM 1498 O O . GLU A 1 182 ? 1.184 -8.548 -24.997 1.00 92.12 182 GLU A O 1
ATOM 1503 N N . LYS A 1 183 ? 0.680 -6.468 -24.306 1.00 90.38 183 LYS A N 1
ATOM 1504 C CA . LYS A 1 183 ? 1.089 -5.825 -25.560 1.00 90.38 183 LYS A CA 1
ATOM 1505 C C . LYS A 1 183 ? 2.561 -6.089 -25.889 1.00 90.38 183 LYS A C 1
ATOM 1507 O O . LYS A 1 183 ? 2.871 -6.487 -27.007 1.00 90.38 183 LYS A O 1
ATOM 1512 N N . LEU A 1 184 ? 3.466 -5.931 -24.919 1.00 88.06 184 LEU A N 1
ATOM 1513 C CA . LEU A 1 184 ? 4.896 -6.210 -25.118 1.00 88.06 184 LEU A CA 1
ATOM 1514 C C . LEU A 1 184 ? 5.156 -7.674 -25.512 1.00 88.06 184 LEU A C 1
ATOM 1516 O O . LEU A 1 184 ? 6.049 -7.950 -26.318 1.00 88.06 184 LEU A O 1
ATOM 1520 N N . LEU A 1 185 ? 4.385 -8.612 -24.955 1.00 88.25 185 LEU A N 1
ATOM 1521 C CA . LEU A 1 185 ? 4.466 -10.029 -25.305 1.00 88.25 185 LEU A CA 1
ATOM 1522 C C . LEU A 1 185 ? 3.935 -10.302 -26.721 1.00 88.25 185 LEU A C 1
ATOM 1524 O O . LEU A 1 185 ? 4.556 -11.065 -27.469 1.00 88.25 185 LEU A O 1
ATOM 1528 N N . ALA A 1 186 ? 2.826 -9.667 -27.103 1.00 87.88 186 ALA A N 1
ATOM 1529 C CA . ALA A 1 186 ? 2.251 -9.777 -28.441 1.00 87.88 186 ALA A CA 1
ATOM 1530 C C . ALA A 1 186 ? 3.208 -9.231 -29.512 1.00 87.88 186 ALA A C 1
ATOM 1532 O O . ALA A 1 186 ? 3.511 -9.939 -30.475 1.00 87.88 186 ALA A O 1
ATOM 1533 N N . ASP A 1 187 ? 3.769 -8.036 -29.296 1.00 86.44 187 ASP A N 1
ATOM 1534 C CA . ASP A 1 187 ? 4.736 -7.403 -30.203 1.00 86.44 187 ASP A CA 1
ATOM 1535 C C . ASP A 1 187 ? 5.972 -8.297 -30.403 1.00 86.44 187 ASP A C 1
ATOM 1537 O O . ASP A 1 187 ? 6.428 -8.522 -31.526 1.00 86.44 187 ASP A O 1
ATOM 1541 N N . ARG A 1 188 ? 6.483 -8.891 -29.315 1.00 82.75 188 ARG A N 1
ATOM 1542 C CA . ARG A 1 188 ? 7.601 -9.845 -29.370 1.00 82.75 188 ARG A CA 1
ATOM 1543 C C . ARG A 1 188 ? 7.259 -11.077 -30.212 1.00 82.75 188 ARG A C 1
ATOM 1545 O O . ARG A 1 188 ? 8.085 -11.526 -31.006 1.00 82.75 188 ARG A O 1
ATOM 1552 N N . THR A 1 189 ? 6.076 -11.646 -30.000 1.00 78.88 189 THR A N 1
ATOM 1553 C CA . THR A 1 189 ? 5.634 -12.877 -30.674 1.00 78.88 189 THR A CA 1
ATOM 1554 C C . THR A 1 189 ? 5.421 -12.641 -32.167 1.00 78.88 189 THR A C 1
ATOM 1556 O O . THR A 1 189 ? 5.822 -13.464 -32.988 1.00 78.88 189 THR A O 1
ATOM 1559 N N . TYR A 1 190 ? 4.865 -11.484 -32.529 1.00 75.50 190 TYR A N 1
ATOM 1560 C CA . TYR A 1 190 ? 4.692 -11.069 -33.918 1.00 75.50 190 TYR A CA 1
ATOM 1561 C C . TYR A 1 190 ? 6.021 -11.037 -34.692 1.00 75.50 190 TYR A C 1
ATOM 1563 O O . TYR A 1 190 ? 6.095 -11.562 -35.804 1.00 75.50 190 TYR A O 1
ATOM 1571 N N . ILE A 1 191 ? 7.080 -10.484 -34.092 1.00 68.44 191 ILE A N 1
ATOM 1572 C CA . ILE A 1 191 ? 8.425 -10.426 -34.695 1.00 68.44 191 ILE A CA 1
ATOM 1573 C C . ILE A 1 191 ? 8.987 -11.836 -34.900 1.00 68.44 191 ILE A C 1
ATOM 1575 O O . ILE A 1 191 ? 9.435 -12.174 -35.997 1.00 68.44 191 ILE A O 1
ATOM 1579 N N . PHE A 1 192 ? 8.901 -12.677 -33.865 1.00 70.75 192 PHE A N 1
ATOM 1580 C CA . PHE A 1 192 ? 9.411 -14.048 -33.907 1.00 70.75 192 PHE A CA 1
ATOM 1581 C C . PHE A 1 192 ? 8.736 -14.882 -35.007 1.00 70.75 192 PHE A C 1
ATOM 1583 O O . PHE A 1 192 ? 9.416 -15.545 -35.788 1.00 70.75 192 PHE A O 1
ATOM 1590 N N . ASN A 1 193 ? 7.407 -14.793 -35.129 1.00 73.44 193 ASN A N 1
ATOM 1591 C CA . ASN A 1 193 ? 6.637 -15.564 -36.111 1.00 73.44 193 ASN A CA 1
ATOM 1592 C C . ASN A 1 193 ? 6.904 -15.154 -37.567 1.00 73.44 193 ASN A C 1
ATOM 1594 O O . ASN A 1 193 ? 6.660 -15.944 -38.475 1.00 73.44 193 ASN A O 1
ATOM 1598 N N . ARG A 1 194 ? 7.424 -13.945 -37.814 1.00 69.19 194 ARG A N 1
ATOM 1599 C CA . ARG A 1 194 ? 7.839 -13.498 -39.155 1.00 69.19 194 ARG A CA 1
ATOM 1600 C C . ARG A 1 194 ? 9.279 -13.878 -39.508 1.00 69.19 194 ARG A C 1
ATOM 1602 O O . ARG A 1 194 ? 9.777 -13.435 -40.540 1.00 69.19 194 ARG A O 1
ATOM 1609 N N . GLY A 1 195 ? 9.964 -14.647 -38.656 1.00 64.12 195 GLY A N 1
ATOM 1610 C CA . GLY A 1 195 ? 11.385 -14.963 -38.827 1.00 64.12 195 GLY A CA 1
ATOM 1611 C C . GLY A 1 195 ? 12.293 -13.733 -38.717 1.00 64.12 195 GLY A C 1
ATOM 1612 O O . GLY A 1 195 ? 13.464 -13.796 -39.085 1.00 64.12 195 GLY A O 1
ATOM 1613 N N . GLN A 1 196 ? 11.765 -12.607 -38.227 1.00 60.81 196 GLN A N 1
ATOM 1614 C CA . GLN A 1 196 ? 12.529 -11.387 -38.015 1.00 60.81 196 GLN A CA 1
ATOM 1615 C C . GLN A 1 196 ? 13.218 -11.469 -36.654 1.00 60.81 196 GLN A C 1
ATOM 1617 O O . GLN A 1 196 ? 12.636 -11.905 -35.663 1.00 60.81 196 GLN A O 1
ATOM 1622 N N . THR A 1 197 ? 14.477 -11.045 -36.586 1.00 59.16 197 THR A N 1
ATOM 1623 C CA . THR A 1 197 ? 15.223 -11.003 -35.319 1.00 59.16 197 THR A CA 1
ATOM 1624 C C . THR A 1 197 ? 15.012 -9.692 -34.557 1.00 59.16 197 THR A C 1
ATOM 1626 O O . THR A 1 197 ? 15.349 -9.631 -33.376 1.00 59.16 197 THR A O 1
ATOM 1629 N N . HIS A 1 198 ? 14.442 -8.669 -35.209 1.00 57.12 198 HIS A N 1
ATOM 1630 C CA . HIS A 1 198 ? 14.185 -7.330 -34.670 1.00 57.12 198 HIS A CA 1
ATOM 1631 C C . HIS A 1 198 ? 13.094 -6.582 -35.473 1.00 57.12 198 HIS A C 1
ATOM 1633 O O . HIS A 1 198 ? 12.812 -6.949 -36.614 1.00 57.12 198 HIS A O 1
ATOM 1639 N N . LEU A 1 199 ? 12.493 -5.533 -34.889 1.00 53.72 199 LEU A N 1
ATOM 1640 C CA . LEU A 1 199 ? 11.628 -4.578 -35.611 1.00 53.72 199 LEU A CA 1
ATOM 1641 C C . LEU A 1 199 ? 12.446 -3.741 -36.615 1.00 53.72 199 LEU A C 1
ATOM 1643 O O . LEU A 1 199 ? 13.551 -3.326 -36.260 1.00 53.72 199 LEU A O 1
ATOM 1647 N N . PRO A 1 200 ? 11.917 -3.437 -37.817 1.00 52.25 200 PRO A N 1
ATOM 1648 C CA . PRO A 1 200 ? 12.538 -2.468 -38.719 1.00 52.25 200 PRO A CA 1
ATOM 1649 C C . PRO A 1 200 ? 12.586 -1.083 -38.060 1.00 52.25 200 PRO A C 1
ATOM 1651 O O . PRO A 1 200 ? 11.654 -0.696 -37.352 1.00 52.25 200 PRO A O 1
ATOM 1654 N N . ASP A 1 201 ? 13.681 -0.352 -38.279 1.00 50.72 201 ASP A N 1
ATOM 1655 C CA . ASP A 1 201 ? 13.904 0.969 -37.690 1.00 50.72 201 ASP A CA 1
ATOM 1656 C C . ASP A 1 201 ? 12.742 1.924 -38.044 1.00 50.72 201 ASP A C 1
ATOM 1658 O O . ASP A 1 201 ? 12.490 2.160 -39.232 1.00 50.72 201 ASP A O 1
ATOM 1662 N N . PRO A 1 202 ? 12.022 2.494 -37.055 1.00 44.94 202 PRO A N 1
ATOM 1663 C CA . PRO A 1 202 ? 10.918 3.417 -37.315 1.00 44.94 202 PRO A CA 1
ATOM 1664 C C . PRO A 1 202 ? 11.358 4.715 -38.012 1.00 44.94 202 PRO A C 1
ATOM 1666 O O . PRO A 1 202 ? 10.505 5.457 -38.494 1.00 44.94 202 PRO A O 1
ATOM 1669 N N . THR A 1 203 ? 12.6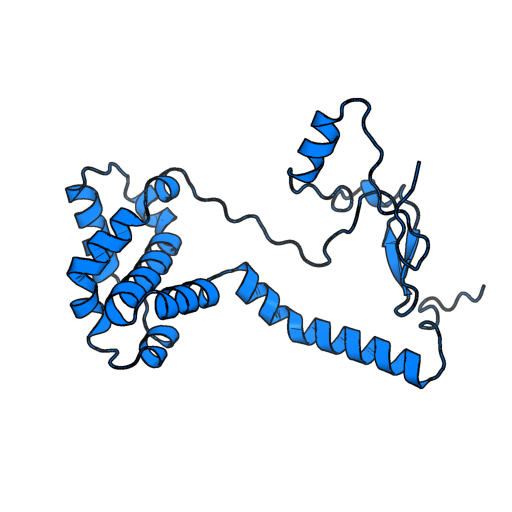63 5.001 -38.079 1.00 52.84 203 THR A N 1
ATOM 1670 C CA . THR A 1 203 ? 13.211 6.186 -38.759 1.00 52.84 203 THR A CA 1
ATOM 1671 C C . THR A 1 203 ? 13.579 5.954 -40.226 1.00 52.84 203 THR A C 1
ATOM 1673 O O . THR A 1 203 ? 13.954 6.903 -40.912 1.00 52.84 203 THR A O 1
ATOM 1676 N N . GLY A 1 204 ? 13.455 4.724 -40.742 1.00 41.47 204 GLY A N 1
ATOM 1677 C CA . GLY A 1 204 ? 13.709 4.419 -42.155 1.00 41.47 204 GLY A CA 1
ATOM 1678 C C . GLY A 1 204 ? 15.158 4.625 -42.614 1.00 41.47 204 GLY A C 1
ATOM 1679 O O . GLY A 1 204 ? 15.433 4.522 -43.809 1.00 41.47 204 GLY A O 1
ATOM 1680 N N . GLN A 1 205 ? 16.097 4.895 -41.704 1.00 34.31 205 GLN A N 1
ATOM 1681 C CA . GLN A 1 205 ? 17.513 4.951 -42.044 1.00 34.31 205 GLN A CA 1
ATOM 1682 C C . GLN A 1 205 ? 18.084 3.536 -42.051 1.00 34.31 205 GLN A C 1
ATOM 1684 O O . GLN A 1 205 ? 18.463 2.973 -41.028 1.00 34.31 205 GLN A O 1
ATOM 1689 N N . VAL A 1 206 ? 18.112 2.960 -43.250 1.00 38.19 206 VAL A N 1
ATOM 1690 C CA . VAL A 1 206 ? 18.880 1.756 -43.561 1.00 38.19 206 VAL A CA 1
ATOM 1691 C C . VAL A 1 206 ? 20.348 2.028 -43.210 1.00 38.19 206 VAL A C 1
ATOM 1693 O O . VAL A 1 206 ? 20.912 3.022 -43.672 1.00 38.19 206 VAL A O 1
ATOM 1696 N N . ARG A 1 207 ? 20.950 1.170 -42.382 1.00 39.72 207 ARG A N 1
ATOM 1697 C CA . ARG A 1 207 ? 22.409 1.017 -42.331 1.00 39.72 207 ARG A CA 1
ATOM 1698 C C . ARG A 1 207 ? 22.840 -0.022 -43.348 1.00 39.72 207 ARG A C 1
ATOM 1700 O O . ARG A 1 207 ? 22.161 -1.070 -43.408 1.00 39.72 207 ARG A O 1
#

Sequence (207 aa):
MARYFTPSDRPIQRPFSEDKSSYVTAAHDGYDPNQDPDSLSQKPVYFTKVLHRKVYGSGGISPDVTLKVDSLNTFERRLSKRLFFEFASRHAAEFTRNYPEFESYLEAYKPGRKAISMFKDYLKEKELTFTDREYKSGAELIWKEMKRHFAQIRWGSRAAGQVHVSQDSEVQRSLALFSRAEKLLADRTYIFNRGQTHLPDPTGQVR